Protein AF-A0A0A9DFJ3-F1 (afdb_monomer_lite)

Organism: Arundo donax (NCBI:txid35708)

pLDDT: mean 79.65, std 19.2, range [26.73, 96.25]

Radius of gyration: 17.03 Å; chains: 1; bounding box: 49×46×40 Å

Foldseek 3Di:
DEAEQQPPQQEAEADAAQDAEYEYANNAPPPPHQRAYAHDHQNHQEYEYQHAADCVRHHDPHNVNHAEYEYEAEQWADDPRRQRRVVRVLNPFVVAQEHAEYHYEYEYDPPRVPTDGRLVVVPEGHQYAEYEYEYAQLPHDCPVNVVSVVVRHPRYPYYHYHYDDHDPDDDDDCPVVVSVVSPPPPPDDDDDDDDD

Structure (mmCIF, N/CA/C/O backbone):
data_AF-A0A0A9DFJ3-F1
#
_entry.id   AF-A0A0A9DFJ3-F1
#
loop_
_atom_site.group_PDB
_atom_site.id
_atom_site.type_symbol
_atom_site.label_atom_id
_atom_site.label_alt_id
_atom_site.label_comp_id
_atom_site.label_asym_id
_atom_site.label_entity_id
_atom_site.label_seq_id
_atom_site.pdbx_PDB_ins_code
_atom_site.Cartn_x
_atom_site.Cartn_y
_atom_site.Cartn_z
_atom_site.occupancy
_atom_site.B_iso_or_equiv
_atom_site.auth_seq_id
_atom_site.auth_comp_id
_atom_site.auth_asym_id
_atom_site.auth_atom_id
_atom_site.pdbx_PDB_model_num
ATOM 1 N N . MET A 1 1 ? -14.084 9.828 2.176 1.00 83.44 1 MET A N 1
ATOM 2 C CA . MET A 1 1 ? -13.350 11.093 1.939 1.00 83.44 1 MET A CA 1
ATOM 3 C C . MET A 1 1 ? -12.050 10.752 1.246 1.00 83.44 1 MET A C 1
ATOM 5 O O . MET A 1 1 ? -11.470 9.724 1.569 1.00 83.44 1 MET A O 1
ATOM 9 N N . GLU A 1 2 ? -11.600 11.577 0.309 1.00 81.94 2 GLU A N 1
ATOM 10 C CA . GLU A 1 2 ? -10.366 11.313 -0.425 1.00 81.94 2 GLU A CA 1
ATOM 11 C C . GLU A 1 2 ? -9.593 12.610 -0.658 1.00 81.94 2 GLU A C 1
ATOM 13 O O . GLU A 1 2 ? -10.173 13.609 -1.082 1.00 81.94 2 GLU A O 1
ATOM 18 N N . LEU A 1 3 ? -8.298 12.586 -0.353 1.00 82.12 3 LEU A N 1
ATOM 19 C CA . LEU A 1 3 ? -7.358 13.673 -0.582 1.00 82.12 3 LEU A CA 1
ATOM 20 C C . LEU A 1 3 ? -6.391 13.255 -1.688 1.00 82.12 3 LEU A C 1
ATOM 22 O O . LEU A 1 3 ? -5.787 12.182 -1.623 1.00 82.12 3 LEU A O 1
ATOM 26 N N . LYS A 1 4 ? -6.278 14.096 -2.719 1.00 77.38 4 LYS A N 1
ATOM 27 C CA . LYS A 1 4 ? -5.467 13.828 -3.909 1.00 77.38 4 LYS A CA 1
ATOM 28 C C . LYS A 1 4 ? -4.686 15.055 -4.326 1.00 77.38 4 LYS A C 1
ATOM 30 O O . LYS A 1 4 ? -5.270 16.133 -4.421 1.00 77.38 4 LYS A O 1
ATOM 35 N N . LYS A 1 5 ? -3.413 14.859 -4.684 1.00 70.75 5 LYS A N 1
ATOM 36 C CA . LYS A 1 5 ? -2.591 15.860 -5.395 1.00 70.75 5 LYS A CA 1
ATOM 37 C C . LYS A 1 5 ? -2.561 17.224 -4.700 1.00 70.75 5 LYS A C 1
ATOM 39 O O . LYS A 1 5 ? -2.474 18.261 -5.360 1.00 70.75 5 LYS A O 1
ATOM 44 N N . LEU A 1 6 ? -2.659 17.229 -3.373 1.00 72.00 6 LEU A N 1
ATOM 45 C CA . LEU A 1 6 ? -2.546 18.460 -2.608 1.00 72.00 6 LEU A CA 1
ATOM 46 C C . LEU A 1 6 ? -1.069 18.849 -2.599 1.00 72.00 6 LEU A C 1
ATOM 48 O O . LEU A 1 6 ? -0.255 18.146 -2.019 1.00 72.00 6 LEU A O 1
ATOM 52 N N . ARG A 1 7 ? -0.703 19.930 -3.288 1.00 69.62 7 ARG A N 1
ATOM 53 C CA . ARG A 1 7 ? 0.685 20.409 -3.319 1.00 69.62 7 ARG A CA 1
ATOM 54 C C . ARG A 1 7 ? 0.933 21.360 -2.150 1.00 69.62 7 ARG A C 1
ATOM 56 O O . ARG A 1 7 ? 0.074 22.182 -1.844 1.00 69.62 7 ARG A O 1
ATOM 63 N N . GLY A 1 8 ? 2.107 21.267 -1.526 1.00 65.88 8 GLY A N 1
ATOM 64 C CA . GLY A 1 8 ? 2.529 22.183 -0.459 1.00 65.88 8 GLY A CA 1
ATOM 65 C C . GLY A 1 8 ? 1.849 21.967 0.898 1.00 65.88 8 GLY A C 1
ATOM 66 O O . GLY A 1 8 ? 1.909 22.849 1.752 1.00 65.88 8 GLY A O 1
ATOM 67 N N . VAL A 1 9 ? 1.199 20.819 1.118 1.00 69.50 9 VAL A N 1
ATOM 68 C CA . VAL A 1 9 ? 0.627 20.485 2.428 1.00 69.50 9 VAL A CA 1
ATOM 69 C C . VAL A 1 9 ? 1.739 20.014 3.357 1.00 69.50 9 VAL A C 1
ATOM 71 O O . VAL A 1 9 ? 2.242 18.904 3.224 1.00 69.50 9 VAL A O 1
ATOM 74 N N . LEU A 1 10 ? 2.101 20.867 4.315 1.00 73.69 10 LEU A N 1
ATOM 75 C CA . LEU A 1 10 ? 3.069 20.541 5.368 1.00 73.69 10 LEU A CA 1
ATOM 76 C C . LEU A 1 10 ? 2.410 19.892 6.587 1.00 73.69 10 LEU A C 1
ATOM 78 O O . LEU A 1 10 ? 3.056 19.128 7.299 1.00 73.69 10 LEU A O 1
ATOM 82 N N . GLN A 1 11 ? 1.129 20.194 6.824 1.00 81.94 11 GLN A N 1
ATOM 83 C CA . GLN A 1 11 ? 0.380 19.674 7.958 1.00 81.94 11 GLN A CA 1
ATOM 84 C C . GLN A 1 11 ? -1.025 19.222 7.548 1.00 81.94 11 GLN A C 1
ATOM 86 O O . GLN A 1 11 ? -1.764 19.977 6.916 1.00 81.94 11 GLN A O 1
ATOM 91 N N . LEU A 1 12 ? -1.411 18.010 7.947 1.00 86.25 12 LEU A N 1
ATOM 92 C CA . LEU A 1 12 ? -2.747 17.454 7.739 1.00 86.25 12 LEU A CA 1
ATOM 93 C C . LEU A 1 12 ? -3.334 16.979 9.069 1.00 86.25 12 LEU A C 1
ATOM 95 O O . LEU A 1 12 ? -2.886 15.982 9.621 1.00 86.25 12 LEU A O 1
ATOM 99 N N . THR A 1 13 ? -4.394 17.629 9.545 1.00 90.25 13 THR A N 1
ATOM 100 C CA . THR A 1 13 ? -5.151 17.153 10.713 1.00 90.25 13 THR A CA 1
ATOM 101 C C . THR A 1 13 ? -6.545 16.721 10.286 1.00 90.25 13 THR A C 1
ATOM 103 O O . THR A 1 13 ? -7.304 17.517 9.736 1.00 90.25 13 THR A O 1
ATOM 106 N N . VAL A 1 14 ? -6.902 15.468 10.559 1.00 90.56 14 VAL A N 1
ATOM 107 C CA . VAL A 1 14 ? -8.232 14.915 10.280 1.00 90.56 14 VAL A CA 1
ATOM 108 C C . VAL A 1 14 ? -8.815 14.369 11.575 1.00 90.56 14 VAL A C 1
ATOM 110 O O . VAL A 1 14 ? -8.279 13.429 12.151 1.00 90.56 14 VAL A O 1
ATOM 113 N N . VAL A 1 15 ? -9.942 14.929 12.015 1.00 93.00 15 VAL A N 1
ATOM 114 C CA . VAL A 1 15 ? -10.730 14.410 13.142 1.00 93.00 15 VAL A CA 1
ATOM 115 C C . VAL A 1 15 ? -12.113 14.066 12.614 1.00 93.00 15 VAL A C 1
ATOM 117 O O . VAL A 1 15 ? -12.948 14.943 12.404 1.00 93.00 15 VAL A O 1
ATOM 120 N N . ALA A 1 16 ? -12.336 12.786 12.336 1.00 92.62 16 ALA A N 1
ATOM 121 C CA . ALA A 1 16 ? -13.527 12.332 11.633 1.00 92.62 16 ALA A CA 1
ATOM 122 C C . ALA A 1 16 ? -14.079 11.046 12.279 1.00 92.62 16 ALA A C 1
ATOM 124 O O . ALA A 1 16 ? -13.860 9.945 11.770 1.00 92.62 16 ALA A O 1
ATOM 125 N N . PRO A 1 17 ? -14.817 11.158 13.403 1.00 91.56 17 PRO A N 1
ATOM 126 C CA . PRO A 1 17 ? -15.207 10.010 14.227 1.00 91.56 17 PRO A CA 1
ATOM 127 C C . PRO A 1 17 ? -16.140 9.020 13.526 1.00 91.56 17 PRO A C 1
ATOM 129 O O . PRO A 1 17 ? -16.151 7.847 13.878 1.00 91.56 17 PRO A O 1
ATOM 132 N N . VAL A 1 18 ? -16.906 9.471 12.530 1.00 94.19 18 VAL A N 1
ATOM 133 C CA . VAL A 1 18 ? -17.874 8.646 11.783 1.00 94.19 18 VAL A CA 1
ATOM 134 C C . VAL A 1 18 ? -17.373 8.228 10.397 1.00 94.19 18 VAL A C 1
ATOM 136 O O . VAL A 1 18 ? -18.106 7.589 9.639 1.00 94.19 18 VAL A O 1
ATOM 139 N N . LEU A 1 19 ? -16.146 8.613 10.030 1.00 93.88 19 LEU A N 1
ATOM 140 C CA . LEU A 1 19 ? -15.601 8.361 8.700 1.00 93.88 19 LEU A CA 1
ATOM 141 C C . LEU A 1 19 ? -15.295 6.874 8.521 1.00 93.88 19 LEU A C 1
ATOM 143 O O . LEU A 1 19 ? -14.535 6.300 9.290 1.00 93.88 19 LEU A O 1
ATOM 147 N N . LYS A 1 20 ? -15.869 6.266 7.477 1.00 93.19 20 LYS A N 1
ATOM 148 C CA . LYS A 1 20 ? -15.699 4.834 7.174 1.00 93.19 20 LYS A CA 1
ATOM 149 C C . LYS A 1 20 ? -14.618 4.556 6.134 1.00 93.19 20 LYS A C 1
ATOM 151 O O . LYS A 1 20 ? -14.001 3.495 6.171 1.00 93.19 20 LYS A O 1
ATOM 156 N N . GLU A 1 21 ? -14.387 5.502 5.229 1.00 92.56 21 GLU A N 1
ATOM 157 C CA . GLU A 1 21 ? -13.440 5.359 4.126 1.00 92.56 21 GLU A CA 1
ATOM 158 C C . GLU A 1 21 ? -12.604 6.622 3.962 1.00 92.56 21 GLU A C 1
ATOM 160 O O . GLU A 1 21 ? -13.144 7.732 3.840 1.00 92.56 21 GLU A O 1
ATOM 165 N N . PHE A 1 22 ? -11.290 6.437 3.919 1.00 90.81 22 PHE A N 1
ATOM 166 C CA . PHE A 1 22 ? -10.329 7.516 3.793 1.00 90.81 22 PHE A CA 1
ATOM 167 C C . PHE A 1 22 ? -9.216 7.140 2.823 1.00 90.81 22 PHE A C 1
ATOM 169 O O . PHE A 1 22 ? -8.745 6.003 2.818 1.00 90.81 22 PHE A O 1
ATOM 176 N N . GLY A 1 23 ? -8.816 8.092 1.985 1.00 88.69 23 GLY A N 1
ATOM 177 C CA . GLY A 1 23 ? -7.724 7.927 1.038 1.00 88.69 23 GLY A CA 1
ATOM 178 C C . GLY A 1 23 ? -6.834 9.156 1.005 1.00 88.69 23 GLY A C 1
ATOM 179 O O . GLY A 1 23 ? -7.353 10.270 0.949 1.00 88.69 23 GLY A O 1
ATOM 180 N N . VAL A 1 24 ? -5.521 8.944 1.021 1.00 85.81 24 VAL A N 1
ATOM 181 C CA . VAL A 1 24 ? -4.503 9.986 0.835 1.00 85.81 24 VAL A CA 1
ATOM 182 C C . VAL A 1 24 ? -3.535 9.511 -0.241 1.00 85.81 24 VAL A C 1
ATOM 184 O O . VAL A 1 24 ? -2.947 8.434 -0.114 1.00 85.81 24 VAL A O 1
ATOM 187 N N . LEU A 1 25 ? -3.454 10.269 -1.335 1.00 79.50 25 LEU A N 1
ATOM 188 C CA . LEU A 1 25 ? -2.704 9.899 -2.534 1.00 79.50 25 LEU A CA 1
ATOM 189 C C . LEU A 1 25 ? -1.988 11.122 -3.116 1.00 79.50 25 LEU A C 1
ATOM 191 O O . LEU A 1 25 ? -2.635 12.068 -3.585 1.00 79.50 25 LEU A O 1
ATOM 195 N N . ASN A 1 26 ? -0.659 11.064 -3.172 1.00 74.56 26 ASN A N 1
ATOM 196 C CA . ASN A 1 26 ? 0.198 12.103 -3.754 1.00 74.56 26 ASN A CA 1
ATOM 197 C C . ASN A 1 26 ? -0.048 13.510 -3.158 1.00 74.56 26 ASN A C 1
ATOM 199 O O . ASN A 1 26 ? -0.076 14.505 -3.884 1.00 74.56 26 ASN A O 1
ATOM 203 N N . CYS A 1 27 ? -0.311 13.593 -1.860 1.00 72.81 27 CYS A N 1
ATOM 204 C CA . CYS A 1 27 ? -0.481 14.811 -1.071 1.00 72.81 27 CYS A CA 1
ATOM 205 C C . CYS A 1 27 ? 0.807 15.229 -0.344 1.00 72.81 27 CYS A C 1
ATOM 207 O O . CYS A 1 27 ? 1.023 16.422 -0.145 1.00 72.81 27 CYS A O 1
ATOM 209 N N . PHE A 1 28 ? 1.672 14.290 0.031 1.00 70.75 28 PHE A N 1
ATOM 210 C CA . PHE A 1 28 ? 2.958 14.568 0.664 1.00 70.75 28 PHE A CA 1
ATOM 211 C C . PHE A 1 28 ? 4.083 14.294 -0.334 1.00 70.75 28 PHE A C 1
ATOM 213 O O . PHE A 1 28 ? 4.724 13.243 -0.345 1.00 70.75 28 PHE A O 1
ATOM 220 N N . PHE A 1 29 ? 4.311 15.261 -1.225 1.00 62.03 29 PHE A N 1
ATOM 221 C CA . PHE A 1 29 ? 5.455 15.202 -2.133 1.00 62.03 29 PHE A CA 1
ATOM 222 C C . PHE A 1 29 ? 6.755 15.077 -1.330 1.00 62.03 29 PHE A C 1
ATOM 224 O O . PHE A 1 29 ? 6.956 15.809 -0.362 1.00 62.03 29 PHE A O 1
ATOM 231 N N . CYS A 1 30 ? 7.642 14.177 -1.763 1.00 54.22 30 CYS A N 1
ATOM 232 C CA . CYS A 1 30 ? 8.958 13.915 -1.166 1.00 54.22 30 CYS A CA 1
ATOM 233 C C . CYS A 1 30 ? 9.961 15.075 -1.367 1.00 54.22 30 CYS A C 1
ATOM 235 O O . CYS A 1 30 ? 11.168 14.855 -1.451 1.00 54.22 30 CYS A O 1
ATOM 237 N N . ASP A 1 31 ? 9.480 16.316 -1.440 1.00 50.69 31 ASP A N 1
ATOM 238 C CA . ASP A 1 31 ? 10.294 17.520 -1.550 1.00 50.69 31 ASP A CA 1
ATOM 239 C C . ASP A 1 31 ? 10.712 17.962 -0.143 1.00 50.69 31 ASP A C 1
ATOM 241 O O . ASP A 1 31 ? 10.161 18.903 0.421 1.00 50.69 31 ASP A O 1
ATOM 245 N N . GLN A 1 32 ? 11.675 17.231 0.430 1.00 52.72 32 GLN A N 1
ATOM 246 C CA . GLN A 1 32 ? 12.531 17.596 1.577 1.00 52.72 32 GLN A CA 1
ATOM 247 C C . GLN A 1 32 ? 11.859 17.939 2.925 1.00 52.72 32 GLN A C 1
ATOM 249 O O . GLN A 1 32 ? 12.548 17.989 3.942 1.00 52.72 32 GLN A O 1
ATOM 254 N N . ASN A 1 33 ? 10.543 18.123 2.977 1.00 56.28 33 ASN A N 1
ATOM 255 C CA . ASN A 1 33 ? 9.802 18.442 4.189 1.00 56.28 33 ASN A CA 1
ATOM 256 C C . ASN A 1 33 ? 9.102 17.190 4.715 1.00 56.28 33 ASN A C 1
ATOM 258 O O . ASN A 1 33 ? 8.336 16.553 3.996 1.00 56.28 33 ASN A O 1
ATOM 262 N N . GLN A 1 34 ? 9.348 16.848 5.981 1.00 67.00 34 GLN A N 1
ATOM 263 C CA . GLN A 1 34 ? 8.623 15.769 6.648 1.00 67.00 34 GLN A CA 1
ATOM 264 C C . GLN A 1 34 ? 7.156 16.191 6.847 1.00 67.00 34 GLN A C 1
ATOM 266 O O . GLN A 1 34 ? 6.906 17.163 7.567 1.00 67.00 34 GLN A O 1
ATOM 271 N N . PRO A 1 35 ? 6.182 15.514 6.213 1.00 71.69 35 PRO A N 1
ATOM 272 C CA . PRO A 1 35 ? 4.777 15.866 6.361 1.00 71.69 35 PRO A CA 1
ATOM 273 C C . PRO A 1 35 ? 4.300 15.559 7.779 1.00 71.69 35 PRO A C 1
ATOM 275 O O . PRO A 1 35 ? 4.435 14.437 8.256 1.00 71.69 35 PRO A O 1
ATOM 278 N N . VAL A 1 36 ? 3.686 16.534 8.448 1.00 80.38 36 VAL A N 1
ATOM 279 C CA . VAL A 1 36 ? 3.095 16.323 9.773 1.00 80.38 36 VAL A CA 1
ATOM 280 C C . VAL A 1 36 ? 1.621 15.981 9.608 1.00 80.38 36 VAL A C 1
ATOM 282 O O . VAL A 1 36 ? 0.794 16.853 9.349 1.00 80.38 36 VAL A O 1
ATOM 285 N N . ALA A 1 37 ? 1.255 14.716 9.768 1.00 86.88 37 ALA A N 1
ATOM 286 C CA . ALA A 1 37 ? -0.134 14.287 9.668 1.00 86.88 37 ALA A CA 1
ATOM 287 C C . ALA A 1 37 ? -0.636 13.726 11.000 1.00 86.88 37 ALA A C 1
ATOM 289 O O . ALA A 1 37 ? 0.022 12.900 11.616 1.00 86.88 37 ALA A O 1
ATOM 290 N N . ASN A 1 38 ? -1.820 14.146 11.441 1.00 90.75 38 ASN A N 1
ATOM 291 C CA . ASN A 1 38 ? -2.515 13.576 12.590 1.00 90.75 38 ASN A CA 1
ATOM 292 C C . ASN A 1 38 ? -3.946 13.217 12.186 1.00 90.75 38 ASN A C 1
ATOM 294 O O . ASN A 1 38 ? -4.779 14.090 11.931 1.00 90.75 38 ASN A O 1
ATOM 298 N N . ILE A 1 39 ? -4.217 11.919 12.087 1.00 92.31 39 ILE A N 1
ATOM 299 C CA . ILE A 1 39 ? -5.476 11.390 11.572 1.00 92.31 39 ILE A CA 1
ATOM 300 C C . ILE A 1 39 ? -6.132 10.539 12.654 1.00 92.31 39 ILE A C 1
ATOM 302 O O . ILE A 1 39 ? -5.627 9.484 13.031 1.00 92.31 39 ILE A O 1
ATOM 306 N N . SER A 1 40 ? -7.307 10.972 13.102 1.00 94.25 40 SER A N 1
ATOM 307 C CA . SER A 1 40 ? -8.171 10.249 14.028 1.00 94.25 40 SER A CA 1
ATOM 308 C C . SER A 1 40 ? -9.502 9.922 13.355 1.00 94.25 40 SER A C 1
ATOM 310 O O . SER A 1 40 ? -10.332 10.799 13.089 1.00 94.25 40 SER A O 1
ATOM 312 N N . ALA A 1 41 ? -9.691 8.637 13.056 1.00 94.75 41 ALA A N 1
ATOM 313 C CA . ALA A 1 41 ? -10.891 8.089 12.433 1.00 94.75 41 ALA A CA 1
ATOM 314 C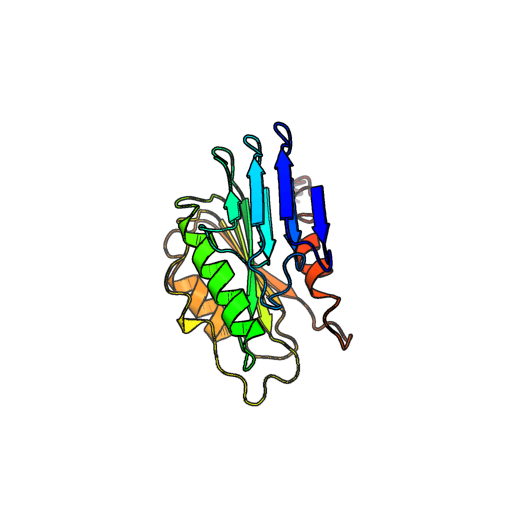 C . ALA A 1 41 ? -11.201 6.695 13.027 1.00 94.75 41 ALA A C 1
ATOM 316 O O . ALA A 1 41 ? -10.945 5.676 12.390 1.00 94.75 41 ALA A O 1
ATOM 317 N N . PRO A 1 42 ? -11.740 6.617 14.257 1.00 93.81 42 PRO A N 1
ATOM 318 C CA . PRO A 1 42 ? -11.948 5.349 14.967 1.00 93.81 42 PRO A CA 1
ATOM 319 C C . PRO A 1 42 ? -12.921 4.381 14.276 1.00 93.81 42 PRO A C 1
ATOM 321 O O . PRO A 1 42 ? -12.839 3.175 14.489 1.00 93.81 42 PRO A O 1
ATOM 324 N N . GLN A 1 43 ? -13.848 4.875 13.449 1.00 94.88 43 GLN A N 1
ATOM 325 C CA . GLN A 1 43 ? -14.818 4.051 12.707 1.00 94.88 43 GLN A CA 1
ATOM 326 C C . GLN A 1 43 ? -14.350 3.701 11.284 1.00 94.88 43 GLN A C 1
ATOM 328 O O . GLN A 1 43 ? -15.139 3.201 10.473 1.00 94.88 43 GLN A O 1
ATOM 333 N N . LEU A 1 44 ? -13.079 3.973 10.969 1.00 95.75 44 LEU A N 1
ATOM 334 C CA . LEU A 1 44 ? -12.523 3.735 9.649 1.00 95.75 44 LEU A CA 1
ATOM 335 C C . LEU A 1 44 ? -12.458 2.237 9.365 1.00 95.75 44 LEU A C 1
ATOM 337 O O . LEU A 1 44 ? -11.841 1.478 10.102 1.00 95.75 44 LEU A O 1
ATOM 341 N N . LYS A 1 45 ? -13.082 1.824 8.264 1.00 95.31 45 LYS A N 1
ATOM 342 C CA . LYS A 1 45 ? -13.063 0.443 7.766 1.00 95.31 45 LYS A CA 1
ATOM 343 C C . LYS A 1 45 ? -12.098 0.265 6.609 1.00 95.31 45 LYS A C 1
ATOM 345 O O . LYS A 1 45 ? -11.591 -0.837 6.403 1.00 95.31 45 LYS A O 1
ATOM 350 N N . MET A 1 46 ? -11.861 1.340 5.861 1.00 93.62 46 MET A N 1
ATOM 351 C CA . MET A 1 46 ? -10.978 1.341 4.710 1.00 93.62 46 MET A CA 1
ATOM 352 C C . MET A 1 46 ? -10.020 2.528 4.727 1.00 93.62 46 MET A C 1
ATOM 354 O O . MET A 1 46 ? -10.453 3.683 4.735 1.00 93.62 46 MET A O 1
ATOM 358 N N . LEU A 1 47 ? -8.730 2.218 4.620 1.00 93.19 47 LEU A N 1
ATOM 359 C CA . LEU A 1 47 ? -7.663 3.183 4.403 1.00 93.19 47 LEU A CA 1
ATOM 360 C C . LEU A 1 47 ? -6.991 2.918 3.055 1.00 93.19 47 LEU A C 1
ATOM 362 O O . LEU A 1 47 ? -6.543 1.805 2.792 1.00 93.19 47 LEU A O 1
ATOM 366 N N . ARG A 1 48 ? -6.888 3.948 2.214 1.00 89.62 48 ARG A N 1
ATOM 367 C CA . ARG A 1 48 ? -5.981 3.970 1.061 1.00 89.62 48 ARG A CA 1
ATOM 368 C C . ARG A 1 48 ? -4.835 4.918 1.365 1.00 89.62 48 ARG A C 1
ATOM 370 O O . ARG A 1 48 ? -5.071 6.088 1.660 1.00 89.62 48 ARG A O 1
ATOM 377 N N . TRP A 1 49 ? -3.616 4.416 1.276 1.00 88.69 49 TRP A N 1
ATOM 378 C CA . TRP A 1 49 ? -2.424 5.202 1.527 1.00 88.69 49 TRP A CA 1
ATOM 379 C C . TRP A 1 49 ? -1.396 4.942 0.437 1.00 88.69 49 TRP A C 1
ATOM 381 O O . TRP A 1 49 ? -0.914 3.821 0.263 1.00 88.69 49 TRP A O 1
ATOM 391 N N . GLY A 1 50 ? -1.091 5.989 -0.312 1.00 81.88 50 GLY A N 1
ATOM 392 C CA . GLY A 1 50 ? -0.100 5.978 -1.378 1.00 81.88 50 GLY A CA 1
ATOM 393 C C . GLY A 1 50 ? 0.734 7.241 -1.293 1.00 81.88 50 GLY A C 1
ATOM 394 O O . GLY A 1 50 ? 0.770 8.020 -2.236 1.00 81.88 50 GLY A O 1
ATOM 395 N N . ASP A 1 51 ? 1.268 7.491 -0.104 1.00 79.31 51 ASP A N 1
ATOM 396 C CA . ASP A 1 51 ? 1.930 8.735 0.243 1.00 79.31 51 ASP A CA 1
ATOM 397 C C . ASP A 1 51 ? 3.059 8.497 1.245 1.00 79.31 51 ASP A C 1
ATOM 399 O O . ASP A 1 51 ? 3.138 7.418 1.846 1.00 79.31 51 ASP A O 1
ATOM 403 N N . ALA A 1 52 ? 3.902 9.507 1.463 1.00 81.56 52 ALA A N 1
ATOM 404 C CA . ALA A 1 52 ? 4.981 9.422 2.440 1.00 81.56 52 ALA A CA 1
ATOM 405 C C . ALA A 1 52 ? 4.445 9.047 3.836 1.00 81.56 52 ALA A C 1
ATOM 407 O O . ALA A 1 52 ? 3.392 9.519 4.274 1.00 81.56 52 ALA A O 1
ATOM 408 N N . TYR A 1 53 ? 5.168 8.173 4.532 1.00 85.62 53 TYR A N 1
ATOM 409 C CA . TYR A 1 53 ? 4.805 7.684 5.855 1.00 85.62 53 TYR A CA 1
ATOM 410 C C . TYR A 1 53 ? 6.061 7.486 6.696 1.00 85.62 53 TYR A C 1
ATOM 412 O O . TYR A 1 53 ? 6.904 6.645 6.387 1.00 85.62 53 TYR A O 1
ATOM 420 N N . ASP A 1 54 ? 6.140 8.240 7.784 1.00 85.56 54 ASP A N 1
ATOM 421 C CA . ASP A 1 54 ? 7.111 8.063 8.854 1.00 85.56 54 ASP A CA 1
ATOM 422 C C . ASP A 1 54 ? 6.331 8.153 10.175 1.00 85.56 54 ASP A C 1
ATOM 424 O O . ASP A 1 54 ? 5.666 9.164 10.406 1.00 85.56 54 ASP A O 1
ATOM 428 N N . PRO A 1 55 ? 6.368 7.133 11.049 1.00 86.12 55 PRO A N 1
ATOM 429 C CA . PRO A 1 55 ? 5.604 7.137 12.297 1.00 86.12 55 PRO A CA 1
ATOM 430 C C . PRO A 1 55 ? 5.986 8.275 13.261 1.00 86.12 55 PRO A C 1
ATOM 432 O O . PRO A 1 55 ? 5.223 8.561 14.183 1.00 86.12 55 PRO A O 1
ATOM 435 N N . SER A 1 56 ? 7.136 8.934 13.071 1.00 86.81 56 SER A N 1
ATOM 436 C CA . SER A 1 56 ? 7.531 10.122 13.838 1.00 86.81 56 SER A CA 1
ATOM 437 C C . SER A 1 56 ? 6.766 11.392 13.442 1.00 86.81 56 SER A C 1
ATOM 439 O O . SER A 1 56 ? 6.606 12.284 14.275 1.00 86.81 56 SER A O 1
ATOM 441 N N . SER A 1 57 ? 6.252 11.467 12.209 1.00 86.81 57 SER A N 1
ATOM 442 C CA . SER A 1 57 ? 5.587 12.656 11.650 1.00 86.81 57 SER A CA 1
ATOM 443 C C . SER A 1 57 ? 4.137 12.402 11.216 1.00 86.81 57 SER A C 1
ATOM 445 O O . SER A 1 57 ? 3.301 13.303 11.283 1.00 86.81 57 SER A O 1
ATOM 447 N N . VAL A 1 58 ? 3.799 11.160 10.865 1.00 89.50 58 VAL A N 1
ATOM 448 C CA . VAL A 1 58 ? 2.460 10.705 10.483 1.00 89.50 58 VAL A CA 1
ATOM 449 C C . VAL A 1 58 ? 1.862 9.856 11.603 1.00 89.50 58 VAL A C 1
ATOM 451 O O . VAL A 1 58 ? 2.102 8.655 11.729 1.00 89.50 58 VAL A O 1
ATOM 454 N N . GLN A 1 59 ? 1.027 10.492 12.417 1.00 91.12 59 GLN A N 1
ATOM 455 C CA . GLN A 1 59 ? 0.278 9.870 13.497 1.00 91.12 59 GLN A CA 1
ATOM 456 C C . GLN A 1 59 ? -1.077 9.379 12.988 1.00 91.12 59 GLN A C 1
ATOM 458 O O . GLN A 1 59 ? -2.033 10.141 12.818 1.00 91.12 59 GLN A O 1
ATOM 463 N N . LEU A 1 60 ? -1.161 8.069 12.768 1.00 90.94 60 LEU A N 1
ATOM 464 C CA . LEU A 1 60 ? -2.428 7.371 12.583 1.00 90.94 60 LEU A CA 1
ATOM 465 C C . LEU A 1 60 ? -2.937 6.939 13.961 1.00 90.94 60 LEU A C 1
ATOM 467 O O . LEU A 1 60 ? -2.342 6.062 14.601 1.00 90.94 60 LEU A O 1
ATOM 471 N N . GLY A 1 61 ? -4.018 7.579 14.416 1.00 89.06 61 GLY A N 1
ATOM 472 C CA . GLY A 1 61 ? -4.717 7.215 15.647 1.00 89.06 61 GLY A CA 1
ATOM 473 C C . GLY A 1 61 ? -5.243 5.779 15.607 1.00 89.06 61 GLY A C 1
ATOM 474 O O . GLY A 1 61 ? -5.135 5.087 14.596 1.00 89.06 61 GLY A O 1
ATOM 475 N N . GLU A 1 62 ? -5.823 5.311 16.710 1.00 89.38 62 GLU A N 1
ATOM 476 C CA . GLU A 1 62 ? -6.343 3.943 16.775 1.00 89.38 62 GLU A CA 1
ATOM 477 C C . GLU A 1 62 ? -7.479 3.725 15.761 1.00 89.38 62 GLU A C 1
ATOM 479 O O . GLU A 1 62 ? -8.495 4.422 15.758 1.00 89.38 62 GLU A O 1
ATOM 484 N N . MET A 1 63 ? -7.278 2.748 14.874 1.00 90.94 63 MET A N 1
ATOM 485 C CA . MET A 1 63 ? -8.201 2.364 13.801 1.00 90.94 63 MET A CA 1
ATOM 486 C C . MET A 1 63 ? -8.649 0.912 14.009 1.00 90.94 63 MET A C 1
ATOM 488 O O . MET A 1 63 ? -8.457 0.057 13.148 1.00 90.94 63 MET A O 1
ATOM 492 N N . GLU A 1 64 ? -9.223 0.618 15.178 1.00 88.31 64 GLU A N 1
ATOM 493 C CA . GLU A 1 64 ? -9.591 -0.746 15.605 1.00 88.31 64 GLU A CA 1
ATOM 494 C C . GLU A 1 64 ? -10.546 -1.462 14.634 1.00 88.31 64 GLU A C 1
ATOM 496 O O . GLU A 1 64 ? -10.545 -2.688 14.537 1.00 88.31 64 GLU A O 1
ATOM 501 N N . HIS A 1 65 ? -11.347 -0.703 13.884 1.00 93.31 65 HIS A N 1
ATOM 502 C CA . HIS A 1 65 ? -12.310 -1.232 12.918 1.00 93.31 65 HIS A CA 1
ATOM 503 C C . HIS A 1 65 ? -11.752 -1.363 11.495 1.00 93.31 65 HIS A C 1
ATOM 505 O O . HIS A 1 65 ? -12.514 -1.692 10.577 1.00 93.31 65 HIS A O 1
ATOM 511 N N . LEU A 1 66 ? -10.456 -1.102 11.288 1.00 95.06 66 LEU A N 1
ATOM 512 C CA . LEU A 1 66 ? -9.854 -1.143 9.964 1.00 95.06 66 LEU A CA 1
ATOM 513 C C . LEU A 1 66 ? -9.824 -2.575 9.436 1.00 95.06 66 LEU A C 1
ATOM 515 O O . LEU A 1 66 ? -9.183 -3.464 9.989 1.00 95.06 66 LEU A O 1
ATOM 519 N N . GLN A 1 67 ? -10.518 -2.785 8.324 1.00 94.81 67 GLN A N 1
ATOM 520 C CA . GLN A 1 67 ? -10.640 -4.089 7.675 1.00 94.81 67 GLN A CA 1
ATOM 521 C C . GLN A 1 67 ? -9.881 -4.135 6.357 1.00 94.81 67 GLN A C 1
ATOM 523 O O . GLN A 1 67 ? -9.440 -5.204 5.941 1.00 94.81 67 GLN A O 1
ATOM 528 N N . THR A 1 68 ? -9.738 -2.990 5.693 1.00 95.06 68 THR A N 1
ATOM 529 C CA . THR A 1 68 ? -9.211 -2.906 4.335 1.00 95.06 68 THR A CA 1
ATOM 530 C C . THR A 1 68 ? -8.091 -1.883 4.258 1.00 95.06 68 THR A C 1
ATOM 532 O O . THR A 1 68 ? -8.294 -0.714 4.594 1.00 95.06 68 THR A O 1
ATOM 535 N N . LEU A 1 69 ? -6.933 -2.319 3.768 1.00 94.19 69 LEU A N 1
ATOM 536 C CA . LEU A 1 69 ? -5.791 -1.460 3.476 1.00 94.19 69 LEU A CA 1
ATOM 537 C C . LEU A 1 69 ? -5.502 -1.497 1.977 1.00 94.19 69 LEU A C 1
ATOM 539 O O . LEU A 1 69 ? -5.410 -2.571 1.388 1.00 94.19 69 LEU A O 1
ATOM 543 N N . GLY A 1 70 ? -5.366 -0.325 1.367 1.00 91.81 70 GLY A N 1
ATOM 544 C CA . GLY A 1 70 ? -4.966 -0.168 -0.024 1.00 91.81 70 GLY A CA 1
ATOM 545 C C . GLY A 1 70 ? -3.669 0.614 -0.144 1.00 91.81 70 GLY A C 1
ATOM 546 O O . GLY A 1 70 ? -3.555 1.693 0.434 1.00 91.81 70 GLY A O 1
ATOM 547 N N . THR A 1 71 ? -2.717 0.096 -0.913 1.00 91.06 71 THR A N 1
ATOM 548 C CA . THR A 1 71 ? -1.455 0.776 -1.222 1.00 91.06 71 THR A CA 1
ATOM 549 C C . THR A 1 71 ? -0.908 0.328 -2.581 1.00 91.06 71 THR A C 1
ATOM 551 O O . THR A 1 71 ? -1.475 -0.558 -3.232 1.00 91.06 71 THR A O 1
ATOM 554 N N . TYR A 1 72 ? 0.173 0.953 -3.040 1.00 89.38 72 TYR A N 1
ATOM 555 C CA . TYR A 1 72 ? 0.819 0.613 -4.302 1.00 89.38 72 TYR A CA 1
ATOM 556 C C . TYR A 1 72 ? 2.340 0.669 -4.197 1.00 89.38 72 TYR A C 1
ATOM 558 O O . TYR A 1 72 ? 2.889 1.446 -3.419 1.00 89.38 72 TYR A O 1
ATOM 566 N N . PHE A 1 73 ? 2.994 -0.144 -5.020 1.00 91.00 73 PHE A N 1
ATOM 567 C CA . PHE A 1 73 ? 4.443 -0.242 -5.123 1.00 91.00 73 PHE A CA 1
ATOM 568 C C . PHE A 1 73 ? 4.878 -0.034 -6.564 1.00 91.00 73 PHE A C 1
ATOM 570 O O . PHE A 1 73 ? 4.257 -0.550 -7.498 1.00 91.00 73 PHE A O 1
ATOM 577 N N . LEU A 1 74 ? 5.969 0.704 -6.726 1.00 89.94 74 LEU A N 1
ATOM 578 C CA . LEU A 1 74 ? 6.688 0.789 -7.989 1.00 89.94 74 LEU A CA 1
ATOM 579 C C . LEU A 1 74 ? 7.606 -0.430 -8.073 1.00 89.94 74 LEU A C 1
ATOM 581 O O . LEU A 1 74 ? 8.410 -0.658 -7.172 1.00 89.94 74 LEU A O 1
ATOM 585 N N . VAL A 1 75 ? 7.454 -1.251 -9.113 1.00 92.69 75 VAL A N 1
ATOM 586 C CA . VAL A 1 75 ? 8.232 -2.496 -9.231 1.00 92.69 75 VAL A CA 1
ATOM 587 C C . VAL A 1 75 ? 9.677 -2.217 -9.627 1.00 92.69 75 VAL A C 1
ATOM 589 O O . VAL A 1 75 ? 10.588 -2.900 -9.163 1.00 92.69 75 VAL A O 1
ATOM 592 N N . TYR A 1 76 ? 9.862 -1.206 -10.468 1.00 90.38 76 TYR A N 1
ATOM 593 C CA . TYR A 1 76 ? 11.153 -0.746 -10.946 1.00 90.38 76 TYR A CA 1
ATOM 594 C C . TYR A 1 76 ? 11.299 0.749 -10.678 1.00 90.38 76 TYR A C 1
ATOM 596 O O . TYR A 1 76 ? 10.314 1.485 -10.775 1.00 90.38 76 TYR A O 1
ATOM 604 N N . GLY A 1 77 ? 12.517 1.193 -10.385 1.00 86.62 77 GLY A N 1
ATOM 605 C CA . GLY A 1 77 ? 12.847 2.608 -10.248 1.00 86.62 77 GLY A CA 1
ATOM 606 C C . GLY A 1 77 ? 14.352 2.850 -10.211 1.00 86.62 77 GLY A C 1
ATOM 607 O O . GLY A 1 77 ? 15.137 1.935 -9.982 1.00 86.62 77 GLY A O 1
ATOM 608 N N . GLN A 1 78 ? 14.751 4.092 -10.461 1.00 80.19 78 GLN A N 1
ATOM 609 C CA . GLN A 1 78 ? 16.153 4.533 -10.422 1.00 80.19 78 GLN A CA 1
ATOM 610 C C . GLN A 1 78 ? 16.312 5.873 -9.683 1.00 80.19 78 GLN A C 1
ATOM 612 O O . GLN A 1 78 ? 17.420 6.300 -9.365 1.00 80.19 78 GLN A O 1
ATOM 617 N N . ASP A 1 79 ? 15.202 6.555 -9.401 1.00 71.69 79 ASP A N 1
ATOM 618 C CA . ASP A 1 79 ? 15.180 7.855 -8.753 1.00 71.69 79 ASP A CA 1
ATOM 619 C C . ASP A 1 79 ? 14.911 7.743 -7.250 1.00 71.69 79 ASP A C 1
ATOM 621 O O . ASP A 1 79 ? 14.273 6.811 -6.760 1.00 71.69 79 ASP A O 1
ATOM 625 N N . GLY A 1 80 ? 15.361 8.749 -6.494 1.00 72.50 80 GLY A N 1
ATOM 626 C CA . GLY A 1 80 ? 15.115 8.810 -5.051 1.00 72.50 80 GLY A CA 1
ATOM 627 C C . GLY A 1 80 ? 13.624 8.775 -4.696 1.00 72.50 80 GLY A C 1
ATOM 628 O O . GLY A 1 80 ? 13.273 8.336 -3.604 1.00 72.50 80 GLY A O 1
ATOM 629 N N . PHE A 1 81 ? 12.743 9.174 -5.618 1.00 75.25 81 PHE A N 1
ATOM 630 C CA . PHE A 1 81 ? 11.297 9.085 -5.445 1.00 75.25 81 PHE A CA 1
ATOM 631 C C . PHE A 1 81 ? 10.818 7.637 -5.317 1.00 75.25 81 PHE A C 1
ATOM 633 O O . PHE A 1 81 ? 10.128 7.323 -4.347 1.00 75.25 81 PHE A O 1
ATOM 640 N N . SER A 1 82 ? 11.199 6.748 -6.241 1.00 76.31 82 SER A N 1
ATOM 641 C CA . SER A 1 82 ? 10.692 5.373 -6.251 1.00 76.31 82 SER A CA 1
ATOM 642 C C . SER A 1 82 ? 11.096 4.597 -5.001 1.00 76.31 82 SER A C 1
ATOM 644 O O . SER A 1 82 ? 10.261 3.940 -4.374 1.00 76.31 82 SER A O 1
ATOM 646 N N . PHE A 1 83 ? 12.357 4.751 -4.589 1.00 78.50 83 PHE A N 1
ATOM 647 C CA . PHE A 1 83 ? 12.860 4.183 -3.341 1.00 78.50 83 PHE A CA 1
ATOM 648 C C . PHE A 1 83 ? 12.119 4.754 -2.129 1.00 78.50 83 PHE A C 1
ATOM 650 O O . PHE A 1 83 ? 11.618 4.002 -1.297 1.00 78.50 83 PHE A O 1
ATOM 657 N N . THR A 1 84 ? 11.988 6.081 -2.044 1.00 81.44 84 THR A N 1
ATOM 658 C CA . THR A 1 84 ? 11.359 6.745 -0.891 1.00 81.44 84 THR A CA 1
ATOM 659 C C . THR A 1 84 ? 9.882 6.369 -0.756 1.00 81.44 84 THR A C 1
ATOM 661 O O . THR A 1 84 ? 9.415 6.098 0.351 1.00 81.44 84 THR A O 1
ATOM 664 N N . HIS A 1 85 ? 9.152 6.283 -1.873 1.00 83.12 85 HIS A N 1
ATOM 665 C CA . HIS A 1 85 ? 7.751 5.862 -1.897 1.00 83.12 85 HIS A CA 1
ATOM 666 C C . HIS A 1 85 ? 7.576 4.422 -1.400 1.00 83.12 85 HIS A C 1
ATOM 668 O O . HIS A 1 85 ? 6.768 4.166 -0.502 1.00 83.12 85 HIS A O 1
ATOM 674 N N . ASN A 1 86 ? 8.343 3.475 -1.949 1.00 88.56 86 ASN A N 1
ATOM 675 C CA . ASN A 1 86 ? 8.258 2.080 -1.522 1.00 88.56 86 ASN A CA 1
ATOM 676 C C . ASN A 1 86 ? 8.654 1.936 -0.043 1.00 88.56 86 ASN A C 1
ATOM 678 O O . ASN A 1 86 ? 7.940 1.272 0.707 1.00 88.56 86 ASN A O 1
ATOM 682 N N . CYS A 1 87 ? 9.713 2.615 0.411 1.00 87.19 87 CYS A N 1
ATOM 683 C CA . CYS A 1 87 ? 10.130 2.639 1.818 1.00 87.19 87 CYS A CA 1
ATOM 684 C C . CYS A 1 87 ? 9.032 3.163 2.758 1.00 87.19 87 CYS A C 1
ATOM 686 O O . CYS A 1 87 ? 8.792 2.579 3.820 1.00 87.19 87 CYS A O 1
ATOM 688 N N . ALA A 1 88 ? 8.325 4.227 2.369 1.00 85.81 88 ALA A N 1
ATOM 689 C CA . ALA A 1 88 ? 7.175 4.732 3.114 1.00 85.81 88 ALA A CA 1
ATOM 690 C C . ALA A 1 88 ? 6.062 3.676 3.219 1.00 85.81 88 ALA A C 1
ATOM 692 O O . ALA A 1 88 ? 5.552 3.402 4.309 1.00 85.81 88 ALA A O 1
ATOM 693 N N . CYS A 1 89 ? 5.728 3.015 2.109 1.00 87.38 89 CYS A N 1
ATOM 694 C CA . CYS A 1 89 ? 4.721 1.955 2.097 1.00 87.38 89 CYS A CA 1
ATOM 695 C C . CYS A 1 89 ? 5.140 0.753 2.965 1.00 87.38 89 CYS A C 1
ATOM 697 O O . CYS A 1 89 ? 4.323 0.225 3.723 1.00 87.38 89 CYS A O 1
ATOM 699 N N . LEU A 1 90 ? 6.416 0.354 2.927 1.00 90.31 90 LEU A N 1
ATOM 700 C CA . LEU A 1 90 ? 6.972 -0.696 3.791 1.00 90.31 90 LEU A CA 1
ATOM 701 C C . LEU A 1 90 ? 6.934 -0.323 5.271 1.00 90.31 90 LEU A C 1
ATOM 703 O O . LEU A 1 90 ? 6.755 -1.200 6.109 1.00 90.31 90 LEU A O 1
ATOM 707 N N . SER A 1 91 ? 7.058 0.960 5.598 1.00 89.94 91 SER A N 1
ATOM 708 C CA . SER A 1 91 ? 6.969 1.451 6.977 1.00 89.94 91 SER A CA 1
ATOM 709 C C . SER A 1 91 ? 5.522 1.477 7.486 1.00 89.94 91 SER A C 1
ATOM 711 O O . SER A 1 91 ? 5.276 1.286 8.679 1.00 89.94 91 SER A O 1
ATOM 713 N N . LEU A 1 92 ? 4.549 1.660 6.586 1.00 90.94 92 LEU A N 1
ATOM 714 C CA . LEU A 1 92 ? 3.121 1.644 6.904 1.00 90.94 92 LEU A CA 1
ATOM 715 C C . LEU A 1 92 ? 2.598 0.230 7.184 1.00 90.94 92 LEU A C 1
ATOM 717 O O . LEU A 1 92 ? 1.848 0.027 8.138 1.00 90.94 92 LEU A O 1
ATOM 721 N N . LEU A 1 93 ? 2.956 -0.751 6.353 1.00 90.56 93 LEU A N 1
ATOM 722 C CA . LEU A 1 93 ? 2.375 -2.100 6.399 1.00 90.56 93 LEU A CA 1
ATOM 723 C C . LEU A 1 93 ? 2.459 -2.775 7.794 1.00 90.56 93 LEU A C 1
ATOM 725 O O . LEU A 1 93 ? 1.437 -3.297 8.251 1.00 90.56 93 LEU A O 1
ATOM 729 N N . PRO A 1 94 ? 3.590 -2.724 8.532 1.00 88.75 94 PRO A N 1
ATOM 730 C CA . PRO A 1 94 ? 3.714 -3.310 9.869 1.00 88.75 94 PRO A CA 1
ATOM 731 C C . PRO A 1 94 ? 2.836 -2.658 10.943 1.00 88.75 94 PRO A C 1
ATOM 733 O O . PRO A 1 94 ? 2.592 -3.281 11.981 1.00 88.75 94 PRO A O 1
ATOM 736 N N . ARG A 1 95 ? 2.336 -1.429 10.725 1.00 90.12 95 ARG A N 1
ATOM 737 C CA . ARG A 1 95 ? 1.440 -0.741 11.674 1.00 90.12 95 ARG A CA 1
ATOM 738 C C . ARG A 1 95 ? 0.149 -1.525 11.901 1.00 90.12 95 ARG A C 1
ATOM 740 O O . ARG A 1 95 ? -0.412 -1.471 12.998 1.00 90.12 95 ARG A O 1
ATOM 747 N N . PHE A 1 96 ? -0.298 -2.268 10.889 1.00 90.06 96 PHE A N 1
ATOM 748 C CA . PHE A 1 96 ? -1.534 -3.039 10.913 1.00 90.06 96 PHE A CA 1
ATOM 749 C C . PHE A 1 96 ? -1.232 -4.537 10.897 1.00 90.06 96 PHE A C 1
ATOM 751 O O . PHE A 1 96 ? -1.196 -5.170 9.850 1.00 90.06 96 PHE A O 1
ATOM 758 N N . LYS A 1 97 ? -1.030 -5.137 12.076 1.00 88.00 97 LYS A N 1
ATOM 759 C CA . LYS A 1 97 ? -0.622 -6.552 12.197 1.00 88.00 97 LYS A CA 1
ATOM 760 C C . LYS A 1 97 ? -1.580 -7.538 11.515 1.00 88.00 97 LYS A C 1
ATOM 762 O O . LYS A 1 97 ? -1.140 -8.569 11.006 1.00 88.00 97 LYS A O 1
ATOM 767 N N . VAL A 1 98 ? -2.878 -7.238 11.542 1.00 91.19 98 VAL A N 1
ATOM 768 C CA . VAL A 1 98 ? -3.938 -8.057 10.949 1.00 91.19 98 VAL A CA 1
ATOM 769 C C . VAL A 1 98 ? -4.862 -7.146 10.157 1.00 91.19 98 VAL A C 1
ATOM 771 O O . VAL A 1 98 ? -5.404 -6.194 10.709 1.00 91.19 98 VAL A O 1
ATOM 774 N N . ILE A 1 99 ? -5.052 -7.457 8.880 1.00 93.38 99 ILE A N 1
ATOM 775 C CA . ILE A 1 99 ? -5.976 -6.770 7.977 1.00 93.38 99 ILE A CA 1
ATOM 776 C C . ILE A 1 99 ? -6.804 -7.834 7.263 1.00 93.38 99 ILE A C 1
ATOM 778 O O . ILE A 1 99 ? -6.293 -8.886 6.906 1.00 93.38 99 ILE A O 1
ATOM 782 N N . GLN A 1 100 ? -8.095 -7.605 7.048 1.00 95.00 100 GLN A N 1
ATOM 783 C CA . GLN A 1 100 ? -8.915 -8.586 6.339 1.00 95.00 100 GLN A CA 1
ATOM 784 C C . GLN A 1 100 ? -8.606 -8.585 4.836 1.00 95.00 100 GLN A C 1
ATOM 786 O O . GLN A 1 100 ? -8.328 -9.649 4.278 1.00 95.00 100 GLN A O 1
ATOM 791 N N . ASN A 1 101 ? -8.617 -7.403 4.215 1.00 95.19 101 ASN A N 1
ATOM 792 C CA . ASN A 1 101 ? -8.426 -7.207 2.779 1.00 95.19 101 ASN A CA 1
ATOM 793 C C . ASN A 1 101 ? -7.203 -6.329 2.511 1.00 95.19 101 ASN A C 1
ATOM 795 O O . ASN A 1 101 ? -7.163 -5.177 2.952 1.00 95.19 101 ASN A O 1
ATOM 799 N N . LEU A 1 102 ? -6.242 -6.839 1.745 1.00 94.75 102 LEU A N 1
ATOM 800 C CA . LEU A 1 102 ? -5.139 -6.032 1.229 1.00 94.75 102 LEU A CA 1
ATOM 801 C C . LEU A 1 102 ? -5.320 -5.809 -0.268 1.00 94.75 102 LEU A C 1
ATOM 803 O O . LEU A 1 102 ? -5.312 -6.765 -1.040 1.00 94.75 102 LEU A O 1
ATOM 807 N N . PHE A 1 103 ? -5.450 -4.545 -0.656 1.00 93.38 103 PHE A N 1
ATOM 808 C CA . PHE A 1 103 ? -5.368 -4.099 -2.041 1.00 93.38 103 PHE A CA 1
ATOM 809 C C . PHE A 1 103 ? -3.945 -3.627 -2.305 1.00 93.38 103 PHE A C 1
ATOM 811 O O . PHE A 1 103 ? -3.533 -2.571 -1.823 1.00 93.38 103 PHE A O 1
ATOM 818 N N . LEU A 1 104 ? -3.194 -4.424 -3.055 1.00 93.44 104 LEU A N 1
ATOM 819 C CA . LEU A 1 104 ? -1.819 -4.129 -3.418 1.00 93.44 104 LEU A CA 1
ATOM 820 C C . LEU A 1 104 ? -1.741 -3.926 -4.925 1.00 93.44 104 LEU A C 1
ATOM 822 O O . LEU A 1 104 ? -2.031 -4.843 -5.690 1.00 93.44 104 LEU A O 1
ATOM 826 N N . THR A 1 105 ? -1.352 -2.727 -5.352 1.00 92.00 105 THR A N 1
ATOM 827 C CA . THR A 1 105 ? -1.143 -2.439 -6.776 1.00 92.00 105 THR A CA 1
ATOM 828 C C . THR A 1 105 ? 0.340 -2.424 -7.103 1.00 92.00 105 THR A C 1
ATOM 830 O O . THR A 1 105 ? 1.095 -1.660 -6.509 1.00 92.00 105 THR A O 1
ATOM 833 N N . LEU A 1 106 ? 0.751 -3.250 -8.057 1.00 92.81 106 LEU A N 1
ATOM 834 C CA . LEU A 1 106 ? 2.094 -3.266 -8.617 1.00 92.81 106 LEU A CA 1
ATOM 835 C C . LEU A 1 106 ? 2.104 -2.437 -9.894 1.00 92.81 106 LEU A C 1
ATOM 837 O O . LEU A 1 106 ? 1.344 -2.705 -10.828 1.00 92.81 106 LEU A O 1
ATOM 841 N N . ILE A 1 107 ? 2.957 -1.422 -9.914 1.00 89.12 107 ILE A N 1
ATOM 842 C CA . ILE A 1 107 ? 3.032 -0.450 -10.994 1.00 89.12 107 ILE A CA 1
ATOM 843 C C . ILE A 1 107 ? 4.379 -0.581 -11.690 1.00 89.12 107 ILE A C 1
ATOM 845 O O . ILE A 1 107 ? 5.435 -0.448 -11.071 1.00 89.12 107 ILE A O 1
ATOM 849 N N . TYR A 1 108 ? 4.319 -0.811 -12.993 1.00 88.94 108 TYR A N 1
ATOM 850 C CA . TYR A 1 108 ? 5.451 -0.743 -13.897 1.00 88.94 108 TYR A CA 1
ATOM 851 C C . TYR A 1 108 ? 5.360 0.599 -14.607 1.00 88.94 108 TYR A C 1
ATOM 853 O O . TYR A 1 108 ? 4.350 0.876 -15.252 1.00 88.94 108 TYR A O 1
ATOM 861 N N . LEU A 1 109 ? 6.357 1.466 -14.451 1.00 84.00 109 LEU A N 1
ATOM 862 C CA . LEU A 1 109 ? 6.414 2.702 -15.233 1.00 84.00 109 LEU A CA 1
ATOM 863 C C . LEU A 1 109 ? 6.664 2.366 -16.715 1.00 84.00 109 LEU A C 1
ATOM 865 O O . LEU A 1 109 ? 6.993 1.229 -17.041 1.00 84.00 109 LEU A O 1
ATOM 869 N N . GLN A 1 110 ? 6.437 3.321 -17.613 1.00 79.31 110 GLN A N 1
ATOM 870 C CA . GLN A 1 110 ? 6.907 3.187 -18.996 1.00 79.31 110 GLN A CA 1
ATOM 871 C C . GLN A 1 110 ? 8.434 3.357 -19.016 1.00 79.31 110 GLN A C 1
ATOM 873 O O . GLN A 1 110 ? 8.979 4.011 -18.127 1.00 79.31 110 GLN A O 1
ATOM 878 N N . ASP A 1 111 ? 9.100 2.767 -20.008 1.00 76.69 111 ASP A N 1
ATOM 879 C CA . ASP A 1 111 ? 10.538 2.941 -20.259 1.00 76.69 111 ASP A CA 1
ATOM 880 C C . ASP A 1 111 ? 11.444 2.603 -19.059 1.00 76.69 111 ASP A C 1
ATOM 882 O O . ASP A 1 111 ? 12.351 3.348 -18.701 1.00 76.69 111 ASP A O 1
ATOM 886 N N . ILE A 1 112 ? 11.219 1.439 -18.438 1.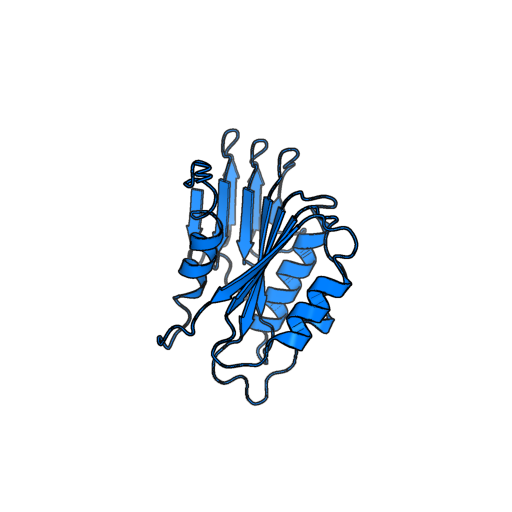00 74.69 112 ILE A N 1
ATOM 887 C CA . ILE A 1 112 ? 12.029 0.933 -17.306 1.00 74.69 112 ILE A CA 1
ATOM 888 C C . ILE A 1 112 ? 13.407 0.388 -17.716 1.00 74.69 112 ILE A C 1
ATOM 890 O O . ILE A 1 112 ? 14.071 -0.280 -16.917 1.00 74.69 112 ILE A O 1
ATOM 894 N N . ASP A 1 113 ? 13.839 0.618 -18.955 1.00 69.44 113 ASP A N 1
ATOM 895 C CA . ASP A 1 113 ? 15.167 0.214 -19.398 1.00 69.44 113 ASP A CA 1
ATOM 896 C C . ASP A 1 113 ? 16.199 0.933 -18.518 1.00 69.44 113 ASP A C 1
ATOM 898 O O . ASP A 1 113 ? 16.207 2.158 -18.440 1.00 69.44 113 ASP A O 1
ATOM 902 N N . SER A 1 114 ? 17.059 0.163 -17.839 1.00 79.12 114 SER A N 1
ATOM 903 C CA . SER A 1 114 ? 18.034 0.588 -16.809 1.00 79.12 114 SER A CA 1
ATOM 904 C C . SER A 1 114 ? 17.527 0.817 -15.376 1.00 79.12 114 SER A C 1
ATOM 906 O O . SER A 1 114 ? 18.336 1.148 -14.510 1.00 79.12 114 SER A O 1
ATOM 908 N N . TYR A 1 115 ? 16.248 0.573 -15.073 1.00 87.31 115 TYR A N 1
ATOM 909 C CA . TYR A 1 115 ? 15.750 0.688 -13.698 1.00 87.31 115 TYR A CA 1
ATOM 910 C C . TYR A 1 115 ? 16.097 -0.533 -12.845 1.00 87.31 115 TYR A C 1
ATOM 912 O O . TYR A 1 115 ? 16.114 -1.674 -13.316 1.00 87.31 115 TYR A O 1
ATOM 920 N N . GLU A 1 116 ? 16.316 -0.297 -11.555 1.00 90.50 116 GLU A N 1
ATOM 921 C CA . GLU A 1 116 ? 16.560 -1.353 -10.582 1.00 90.50 116 GLU A CA 1
ATOM 922 C C . GLU A 1 116 ? 15.240 -1.983 -10.134 1.00 90.50 116 GLU A C 1
ATOM 924 O O . GLU A 1 116 ? 14.199 -1.325 -10.075 1.00 90.50 116 GLU A O 1
ATOM 929 N N . TYR A 1 117 ? 15.275 -3.279 -9.830 1.00 92.25 117 TYR A N 1
ATOM 930 C CA . TYR A 1 117 ? 14.124 -4.005 -9.307 1.00 92.25 117 TYR A CA 1
ATOM 931 C C . TYR A 1 117 ? 13.981 -3.753 -7.802 1.00 92.25 117 TYR A C 1
ATOM 933 O O . TYR A 1 117 ? 14.888 -4.056 -7.036 1.00 92.25 117 TYR A O 1
ATOM 941 N N . LEU A 1 118 ? 12.829 -3.233 -7.373 1.00 93.12 118 LEU A N 1
ATOM 942 C CA . LEU A 1 118 ? 12.644 -2.691 -6.017 1.00 93.12 118 LEU A CA 1
ATOM 943 C C . LEU A 1 118 ? 11.858 -3.600 -5.069 1.00 93.12 118 LEU A C 1
ATOM 945 O O . LEU A 1 118 ? 11.715 -3.305 -3.885 1.00 93.12 118 LEU A O 1
ATOM 949 N N . MET A 1 119 ? 11.277 -4.690 -5.568 1.00 94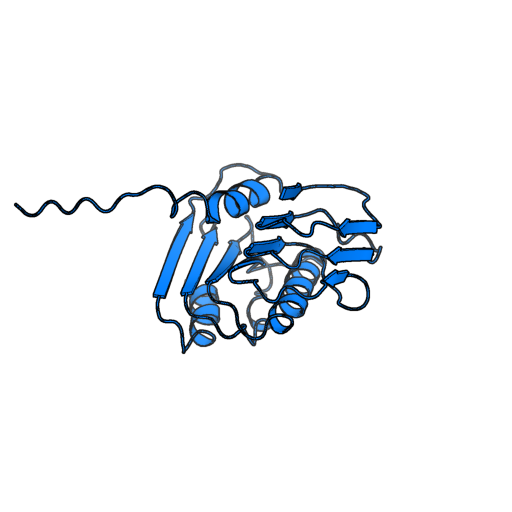.38 119 MET A N 1
ATOM 950 C CA . MET A 1 119 ? 10.368 -5.493 -4.744 1.00 94.38 119 MET A CA 1
ATOM 951 C C . MET A 1 119 ? 11.098 -6.331 -3.693 1.00 94.38 119 MET A C 1
ATOM 953 O O . MET A 1 119 ? 10.450 -6.781 -2.753 1.00 94.38 119 MET A O 1
ATOM 957 N N . GLU A 1 120 ? 12.411 -6.550 -3.819 1.00 92.06 120 GLU A N 1
ATOM 958 C CA . GLU A 1 120 ? 13.181 -7.385 -2.884 1.00 92.06 120 GLU A CA 1
ATOM 959 C C . GLU A 1 120 ? 13.132 -6.870 -1.441 1.00 92.06 120 GLU A C 1
ATOM 961 O O . GLU A 1 120 ? 13.055 -7.681 -0.514 1.00 92.06 120 GLU A O 1
ATOM 966 N N . ASP A 1 121 ? 13.042 -5.549 -1.266 1.00 90.56 121 ASP A N 1
ATOM 967 C CA . ASP A 1 121 ? 12.909 -4.887 0.036 1.00 90.56 121 ASP A CA 1
ATOM 968 C C . ASP A 1 121 ? 11.579 -5.208 0.734 1.00 90.56 121 ASP A C 1
ATOM 970 O O . ASP A 1 121 ? 11.474 -5.172 1.966 1.00 90.56 121 ASP A O 1
ATOM 974 N N . MET A 1 122 ? 10.548 -5.578 -0.035 1.00 92.19 122 MET A N 1
ATOM 975 C CA . MET A 1 122 ? 9.303 -6.095 0.518 1.00 92.19 122 MET A CA 1
ATOM 976 C C . MET A 1 122 ? 9.542 -7.504 1.054 1.00 92.19 122 MET A C 1
ATOM 978 O O . MET A 1 122 ? 9.402 -8.500 0.348 1.00 92.19 122 MET A O 1
ATOM 982 N N . THR A 1 123 ? 9.910 -7.582 2.326 1.00 91.19 123 THR A N 1
ATOM 983 C CA . THR A 1 123 ? 10.233 -8.847 2.999 1.00 91.19 123 THR A CA 1
ATOM 984 C C . THR A 1 123 ? 9.072 -9.405 3.814 1.00 91.19 123 THR A C 1
ATOM 986 O O . THR A 1 123 ? 9.059 -10.597 4.114 1.00 91.19 123 THR A O 1
ATOM 989 N N . MET A 1 124 ? 8.092 -8.565 4.164 1.00 87.06 124 MET A N 1
ATOM 990 C CA . MET A 1 124 ? 6.966 -8.924 5.022 1.00 87.06 124 MET A CA 1
ATOM 991 C C . MET A 1 124 ? 5.686 -8.194 4.605 1.00 87.06 124 MET A C 1
ATOM 993 O O . MET A 1 124 ? 5.710 -7.026 4.220 1.00 87.06 124 MET A O 1
ATOM 997 N N . LEU A 1 125 ? 4.550 -8.875 4.760 1.00 92.31 125 LEU A N 1
ATOM 998 C CA . LEU A 1 125 ? 3.205 -8.318 4.620 1.00 92.31 125 LEU A CA 1
ATOM 999 C C . LEU A 1 125 ? 2.405 -8.571 5.907 1.00 92.31 125 LEU A C 1
ATOM 1001 O O . LEU A 1 125 ? 2.708 -9.518 6.642 1.00 92.31 125 LEU A O 1
ATOM 1005 N N . PRO A 1 126 ? 1.384 -7.748 6.207 1.00 92.06 126 PRO A N 1
ATOM 1006 C CA . PRO A 1 126 ? 0.507 -8.000 7.341 1.00 92.06 126 PRO A CA 1
ATOM 1007 C C . PRO A 1 126 ? -0.229 -9.331 7.167 1.00 92.06 126 PRO A C 1
ATOM 1009 O O . PRO A 1 126 ? -0.408 -9.828 6.051 1.00 92.06 126 PRO A O 1
ATOM 1012 N N . ARG A 1 127 ? -0.706 -9.914 8.271 1.00 94.25 127 ARG A N 1
ATOM 1013 C CA . ARG A 1 127 ? -1.528 -11.121 8.175 1.00 94.25 127 ARG A CA 1
ATOM 1014 C C . ARG A 1 127 ? -2.856 -10.760 7.521 1.00 94.25 127 ARG A C 1
ATOM 1016 O O . ARG A 1 127 ? -3.616 -9.971 8.082 1.00 94.25 127 ARG A O 1
ATOM 1023 N N . ILE A 1 128 ? -3.130 -11.374 6.372 1.00 95.06 128 ILE A N 1
ATOM 1024 C CA . ILE A 1 128 ? -4.300 -11.072 5.545 1.00 95.06 128 ILE A CA 1
ATOM 1025 C C . ILE A 1 128 ? -5.156 -12.297 5.249 1.00 95.06 128 ILE A C 1
ATOM 1027 O O . ILE A 1 128 ? -4.656 -13.422 5.211 1.00 95.06 128 ILE A O 1
ATOM 1031 N N . MET A 1 129 ? -6.459 -12.078 5.046 1.00 95.50 129 MET A N 1
ATOM 1032 C CA . MET A 1 129 ? -7.382 -13.130 4.608 1.00 95.50 129 MET A CA 1
ATOM 1033 C C . MET A 1 129 ? -7.588 -13.099 3.098 1.00 95.50 129 MET A C 1
ATOM 1035 O O . MET A 1 129 ? -7.562 -14.157 2.471 1.00 95.50 129 MET A O 1
ATOM 1039 N N . PHE A 1 130 ? -7.770 -11.915 2.517 1.00 95.56 130 PHE A N 1
ATOM 1040 C CA . PHE A 1 130 ? -8.020 -11.735 1.091 1.00 95.56 130 PHE A CA 1
ATOM 1041 C C . PHE A 1 130 ? -6.975 -10.793 0.489 1.00 95.56 130 PHE A C 1
ATOM 1043 O O . PHE A 1 130 ? -6.770 -9.679 0.978 1.00 95.56 130 PHE A O 1
ATOM 1050 N N . LEU A 1 131 ? -6.303 -11.263 -0.562 1.00 96.00 131 LEU A N 1
ATOM 1051 C CA . LEU A 1 131 ? -5.361 -10.469 -1.344 1.00 96.00 131 LEU A CA 1
ATOM 1052 C C . LEU A 1 131 ? -6.022 -10.058 -2.658 1.00 96.00 131 LEU A C 1
ATOM 1054 O O . LEU A 1 131 ? -6.412 -10.914 -3.452 1.00 96.00 131 LEU A O 1
ATOM 1058 N N . HIS A 1 132 ? -6.094 -8.754 -2.891 1.00 94.25 132 HIS A N 1
ATOM 1059 C CA . HIS A 1 132 ? -6.433 -8.156 -4.174 1.00 94.25 132 HIS A CA 1
ATOM 1060 C C . HIS A 1 132 ? -5.140 -7.601 -4.772 1.00 94.25 132 HIS A C 1
ATOM 1062 O O . HIS A 1 132 ? -4.661 -6.541 -4.366 1.00 94.25 132 HIS A O 1
ATOM 1068 N N . LEU A 1 133 ? -4.541 -8.367 -5.680 1.00 94.38 133 LEU A N 1
ATOM 1069 C CA . LEU A 1 133 ? -3.307 -8.017 -6.365 1.00 94.38 133 LEU A CA 1
ATOM 1070 C C . LEU A 1 133 ? -3.647 -7.414 -7.727 1.00 94.38 133 LEU A C 1
ATOM 1072 O O . LEU A 1 133 ? -4.141 -8.105 -8.616 1.00 94.38 133 LEU A O 1
ATOM 1076 N N . ASN A 1 134 ? -3.361 -6.131 -7.890 1.00 92.12 134 ASN A N 1
ATOM 1077 C CA . ASN A 1 134 ? -3.580 -5.419 -9.140 1.00 92.12 134 ASN A CA 1
ATOM 1078 C C . ASN A 1 134 ? -2.238 -5.177 -9.818 1.00 92.12 134 ASN A C 1
ATOM 1080 O O . ASN A 1 134 ? -1.266 -4.826 -9.153 1.00 92.12 134 ASN A O 1
ATOM 1084 N N . VAL A 1 135 ? -2.177 -5.339 -11.135 1.00 90.81 135 VAL A N 1
ATOM 1085 C CA . VAL A 1 135 ? -0.948 -5.137 -11.904 1.00 90.81 135 VAL A CA 1
ATOM 1086 C C . VAL A 1 135 ? -1.213 -4.170 -13.046 1.00 90.81 135 VAL A C 1
ATOM 1088 O O . VAL A 1 135 ? -2.051 -4.424 -13.911 1.00 90.81 135 VAL A O 1
ATOM 1091 N N . ILE A 1 136 ? -0.460 -3.075 -13.061 1.00 89.88 136 ILE A N 1
ATOM 1092 C CA . ILE A 1 136 ? -0.381 -2.132 -14.174 1.00 89.88 136 ILE A CA 1
ATOM 1093 C C . ILE A 1 136 ? 0.965 -2.392 -14.840 1.00 89.88 136 ILE A C 1
ATOM 1095 O O . ILE A 1 136 ? 1.986 -1.840 -14.438 1.00 89.88 136 ILE A O 1
ATOM 1099 N N . ALA A 1 137 ? 0.965 -3.328 -15.788 1.00 88.12 137 ALA A N 1
ATOM 1100 C CA . ALA A 1 137 ? 2.189 -3.884 -16.358 1.00 88.12 137 ALA A CA 1
ATOM 1101 C C . ALA A 1 137 ? 2.830 -2.985 -17.422 1.00 88.12 137 ALA A C 1
ATOM 1103 O O . ALA A 1 137 ? 4.021 -3.113 -17.669 1.00 88.12 137 ALA A O 1
ATOM 1104 N N . ASN A 1 138 ? 2.047 -2.121 -18.080 1.00 85.62 138 ASN A N 1
ATOM 1105 C CA . ASN A 1 138 ? 2.514 -1.242 -19.161 1.00 85.62 138 ASN A CA 1
ATOM 1106 C C . ASN A 1 138 ? 3.383 -1.955 -20.221 1.00 85.62 138 ASN A C 1
ATOM 1108 O O . ASN A 1 138 ? 4.335 -1.393 -20.741 1.00 85.62 138 ASN A O 1
ATOM 1112 N N . GLY A 1 139 ? 3.042 -3.207 -20.551 1.00 84.19 139 GLY A N 1
ATOM 1113 C CA . GLY A 1 139 ? 3.766 -4.021 -21.538 1.00 84.19 139 GLY A CA 1
ATOM 1114 C C . GLY A 1 139 ? 4.895 -4.891 -20.970 1.00 84.19 139 GLY A C 1
ATOM 1115 O O . GLY A 1 139 ? 5.439 -5.717 -21.697 1.00 84.19 139 GLY A O 1
ATOM 1116 N N . HIS A 1 140 ? 5.211 -4.777 -19.679 1.00 88.19 140 HIS A N 1
ATOM 1117 C CA . HIS A 1 140 ? 6.288 -5.526 -19.031 1.00 88.19 140 HIS A CA 1
ATOM 1118 C C . HIS A 1 140 ? 5.830 -6.856 -18.411 1.00 88.19 140 HIS A C 1
ATOM 1120 O O . HIS A 1 140 ? 4.669 -7.055 -18.044 1.00 88.19 140 HIS A O 1
ATOM 1126 N N . ALA A 1 141 ? 6.771 -7.790 -18.255 1.00 91.38 141 ALA A N 1
ATOM 1127 C CA . ALA A 1 141 ? 6.521 -9.056 -17.576 1.00 91.38 141 ALA A CA 1
ATOM 1128 C C . ALA A 1 141 ? 6.388 -8.854 -16.057 1.00 91.38 141 ALA A C 1
ATOM 1130 O O . ALA A 1 141 ? 7.254 -8.254 -15.420 1.00 91.38 141 ALA A O 1
ATOM 1131 N N . PHE A 1 142 ? 5.329 -9.414 -15.460 1.00 93.12 142 PHE A N 1
ATOM 1132 C CA . PHE A 1 142 ? 5.008 -9.195 -14.043 1.00 93.12 142 PHE A CA 1
ATOM 1133 C C . PHE A 1 142 ? 5.164 -10.407 -13.119 1.00 93.12 142 PHE A C 1
ATOM 1135 O O . PHE A 1 142 ? 4.906 -10.322 -11.916 1.00 93.12 142 PHE A O 1
ATOM 1142 N N . GLY A 1 143 ? 5.596 -11.546 -13.666 1.00 94.19 143 GLY A N 1
ATOM 1143 C CA . GLY A 1 143 ? 5.662 -12.807 -12.928 1.00 94.19 143 GLY A CA 1
ATOM 1144 C C . GLY A 1 143 ? 6.542 -12.732 -11.679 1.00 94.19 143 GLY A C 1
ATOM 1145 O O . GLY A 1 143 ? 6.121 -13.183 -10.619 1.00 94.19 143 GLY A O 1
ATOM 1146 N N . ALA A 1 144 ? 7.721 -12.109 -11.781 1.00 94.81 144 ALA A N 1
ATOM 1147 C CA . ALA A 1 144 ? 8.669 -12.004 -10.671 1.00 94.81 144 ALA A CA 1
ATOM 1148 C C . ALA A 1 144 ? 8.085 -11.244 -9.466 1.00 94.81 144 ALA A C 1
ATOM 1150 O O . ALA A 1 144 ? 8.083 -11.769 -8.354 1.00 94.81 144 ALA A O 1
ATOM 1151 N N . SER A 1 145 ? 7.514 -10.056 -9.690 1.00 95.56 145 SER A N 1
ATOM 1152 C CA . SER A 1 145 ? 6.944 -9.221 -8.622 1.00 95.56 145 SER A CA 1
ATOM 1153 C C . SER A 1 145 ? 5.684 -9.830 -8.012 1.00 95.56 145 SER A C 1
ATOM 1155 O O . SER A 1 145 ? 5.507 -9.817 -6.795 1.00 95.56 145 SER A O 1
ATOM 1157 N N . SER A 1 146 ? 4.831 -10.440 -8.837 1.00 95.06 146 SER A N 1
ATOM 1158 C CA . SER A 1 146 ? 3.611 -11.087 -8.354 1.00 95.06 146 SER A CA 1
ATOM 1159 C C . SER A 1 146 ? 3.930 -12.342 -7.551 1.00 95.06 146 SER A C 1
ATOM 1161 O O . SER A 1 146 ? 3.382 -12.529 -6.467 1.00 95.06 146 SER A O 1
ATOM 1163 N N . PHE A 1 147 ? 4.860 -13.178 -8.025 1.00 95.69 147 PHE A N 1
ATOM 1164 C CA . PHE A 1 147 ? 5.325 -14.338 -7.267 1.00 95.69 147 PHE A CA 1
ATOM 1165 C C . PHE A 1 147 ? 5.985 -13.916 -5.953 1.00 95.69 147 PHE A C 1
ATOM 1167 O O . PHE A 1 147 ? 5.740 -14.531 -4.915 1.00 95.69 147 PHE A O 1
ATOM 1174 N N . HIS A 1 148 ? 6.763 -12.831 -5.979 1.00 96.25 148 HIS A N 1
ATOM 1175 C CA . HIS A 1 148 ? 7.362 -12.256 -4.782 1.00 96.25 148 HIS A CA 1
ATOM 1176 C C . HIS A 1 148 ? 6.308 -11.889 -3.735 1.00 96.25 148 HIS A C 1
ATOM 1178 O O . HIS A 1 148 ? 6.429 -12.317 -2.595 1.00 96.25 148 HIS A O 1
ATOM 1184 N N . VAL A 1 149 ? 5.234 -11.189 -4.111 1.00 95.31 149 VAL A N 1
ATOM 1185 C CA . VAL A 1 149 ? 4.113 -10.894 -3.198 1.00 95.31 149 VAL A CA 1
ATOM 1186 C C . VAL A 1 149 ? 3.461 -12.180 -2.686 1.00 95.31 149 VAL A C 1
ATOM 1188 O O . VAL A 1 149 ? 3.283 -12.359 -1.481 1.00 95.31 149 VAL A O 1
ATOM 1191 N N . LEU A 1 150 ? 3.131 -13.105 -3.590 1.00 94.25 150 LEU A N 1
ATOM 1192 C CA . LEU A 1 150 ? 2.415 -14.334 -3.247 1.00 94.25 150 LEU A CA 1
ATOM 1193 C C . LEU A 1 150 ? 3.198 -15.223 -2.274 1.00 94.25 150 LEU A C 1
ATOM 1195 O O . LEU A 1 150 ? 2.588 -15.827 -1.392 1.00 94.25 150 LEU A O 1
ATOM 1199 N N . ARG A 1 151 ? 4.536 -15.255 -2.362 1.00 94.38 151 ARG A N 1
ATOM 1200 C CA . ARG A 1 151 ? 5.382 -16.035 -1.441 1.00 94.38 151 ARG A CA 1
ATOM 1201 C C . ARG A 1 151 ? 5.253 -15.575 0.017 1.00 94.38 151 ARG A C 1
ATOM 1203 O O . ARG A 1 151 ? 5.460 -16.374 0.923 1.00 94.38 151 ARG A O 1
ATOM 1210 N N . MET A 1 152 ? 4.907 -14.306 0.246 1.00 92.69 152 MET A N 1
ATOM 1211 C CA . MET A 1 152 ? 4.689 -13.739 1.583 1.00 92.69 152 MET A CA 1
ATOM 1212 C C . MET A 1 152 ? 3.254 -13.951 2.085 1.00 92.69 152 MET A C 1
ATOM 1214 O O . MET A 1 152 ? 2.987 -13.846 3.280 1.00 92.69 152 MET A O 1
ATOM 1218 N N . CYS A 1 153 ? 2.320 -14.278 1.193 1.00 90.56 153 CYS A N 1
ATOM 1219 C CA . CYS A 1 153 ? 0.895 -14.410 1.481 1.00 90.56 153 CYS A CA 1
ATOM 1220 C C . CYS A 1 153 ? 0.459 -15.876 1.633 1.00 90.56 153 CYS A C 1
ATOM 1222 O O . CYS A 1 153 ? -0.531 -16.302 1.044 1.00 90.56 153 CYS A O 1
ATOM 1224 N N . THR A 1 154 ? 1.161 -16.664 2.448 1.00 86.06 154 THR A N 1
ATOM 1225 C CA . THR A 1 154 ? 0.931 -18.122 2.561 1.00 86.06 154 THR A CA 1
ATOM 1226 C C . THR A 1 154 ? -0.385 -18.519 3.246 1.00 86.06 154 THR A C 1
ATOM 1228 O O . THR A 1 154 ? -0.818 -19.661 3.122 1.00 86.06 154 THR A O 1
ATOM 1231 N N . GLY A 1 155 ? -1.036 -17.597 3.964 1.00 88.44 155 GLY A N 1
ATOM 1232 C CA . GLY A 1 155 ? -2.262 -17.852 4.734 1.00 88.44 155 GLY A CA 1
ATOM 1233 C C . GLY A 1 155 ? -3.558 -17.302 4.129 1.00 88.44 155 GLY A C 1
ATOM 1234 O O . GLY A 1 155 ? -4.579 -17.295 4.823 1.00 88.44 155 GLY A O 1
ATOM 1235 N N . ILE A 1 156 ? -3.531 -16.795 2.891 1.00 94.38 156 ILE A N 1
ATOM 1236 C CA . ILE A 1 156 ? -4.720 -16.193 2.270 1.00 94.38 156 ILE A CA 1
ATOM 1237 C C . ILE A 1 156 ? -5.774 -17.246 1.925 1.00 94.38 156 ILE A C 1
ATOM 1239 O O . ILE A 1 156 ? -5.473 -18.372 1.544 1.00 94.38 156 ILE A O 1
ATOM 1243 N N . ARG A 1 157 ? -7.040 -16.849 2.030 1.00 95.56 157 ARG A N 1
ATOM 1244 C CA . ARG A 1 157 ? -8.212 -17.657 1.670 1.00 95.56 157 ARG A CA 1
ATOM 1245 C C . ARG A 1 157 ? -8.714 -17.371 0.258 1.00 95.56 157 ARG A C 1
ATOM 1247 O O . ARG A 1 157 ? -9.387 -18.210 -0.329 1.00 95.56 157 ARG A O 1
ATOM 1254 N N . ARG A 1 158 ? -8.435 -16.175 -0.264 1.00 95.00 158 ARG A N 1
ATOM 1255 C CA . ARG A 1 158 ? -8.836 -15.741 -1.606 1.00 95.00 158 ARG A CA 1
ATOM 1256 C C . ARG A 1 158 ? -7.754 -14.847 -2.194 1.00 95.00 158 ARG A C 1
ATOM 1258 O O . ARG A 1 158 ? -7.259 -13.948 -1.514 1.00 95.00 158 ARG A O 1
ATOM 1265 N N . LEU A 1 159 ? -7.443 -15.099 -3.459 1.00 95.62 159 LEU A N 1
ATOM 1266 C CA . LEU A 1 159 ? -6.654 -14.229 -4.316 1.00 95.62 159 LEU A CA 1
ATOM 1267 C C . LEU A 1 159 ? -7.569 -13.694 -5.416 1.00 95.62 159 LEU A C 1
ATOM 1269 O O . LEU A 1 159 ? -8.242 -14.467 -6.096 1.00 95.62 159 LEU A O 1
ATOM 1273 N N . MET A 1 160 ? -7.569 -12.381 -5.598 1.00 94.38 160 MET A N 1
ATOM 1274 C CA . MET A 1 160 ? -8.065 -11.719 -6.795 1.00 94.38 160 MET A CA 1
ATOM 1275 C C . MET A 1 160 ? -6.863 -11.106 -7.507 1.00 94.38 160 MET A C 1
ATOM 1277 O O . MET A 1 160 ? -6.169 -10.284 -6.918 1.00 94.38 160 MET A O 1
ATOM 1281 N N . LEU A 1 161 ? -6.614 -11.521 -8.748 1.00 93.88 161 LEU A N 1
ATOM 1282 C CA . LEU A 1 161 ? -5.583 -10.941 -9.604 1.00 93.88 161 LEU A CA 1
ATOM 1283 C C . LEU A 1 161 ? -6.266 -10.133 -10.704 1.00 93.88 161 LEU A C 1
ATOM 1285 O O . LEU A 1 161 ? -7.023 -10.699 -11.493 1.00 93.88 161 LEU A O 1
ATOM 1289 N N . LEU A 1 162 ? -5.996 -8.831 -10.758 1.00 89.75 162 LEU A N 1
ATOM 1290 C CA . LEU A 1 162 ? -6.521 -7.943 -11.790 1.00 89.75 162 LEU A CA 1
ATOM 1291 C C . LEU A 1 162 ? -5.374 -7.365 -12.614 1.00 89.75 162 LEU A C 1
ATOM 1293 O O . LEU A 1 162 ? -4.443 -6.770 -12.076 1.00 89.75 162 LEU A O 1
ATOM 1297 N N . LEU A 1 163 ? -5.454 -7.534 -13.931 1.00 87.88 163 LEU A N 1
ATOM 1298 C CA . LEU A 1 163 ? -4.482 -6.993 -14.874 1.00 87.88 163 LEU A CA 1
ATOM 1299 C C . LEU A 1 163 ? -5.105 -5.786 -15.571 1.00 87.88 163 LEU A C 1
ATOM 1301 O O . LEU A 1 163 ? -6.172 -5.895 -16.177 1.00 87.88 163 LEU A O 1
ATOM 1305 N N . HIS A 1 164 ? -4.449 -4.636 -15.473 1.00 81.81 164 HIS A N 1
ATOM 1306 C CA . HIS A 1 164 ? -4.896 -3.407 -16.112 1.00 81.81 164 HIS A CA 1
ATOM 1307 C C . HIS A 1 164 ? -4.194 -3.209 -17.455 1.00 81.81 164 HIS A C 1
ATOM 1309 O O . HIS A 1 164 ? -2.986 -3.425 -17.576 1.00 81.81 164 HIS A O 1
ATOM 1315 N N . ALA A 1 165 ? -4.964 -2.781 -18.459 1.00 71.62 165 ALA A N 1
ATOM 1316 C CA . ALA A 1 165 ? -4.424 -2.398 -19.757 1.00 71.62 165 ALA A CA 1
ATOM 1317 C C . ALA A 1 165 ? -3.481 -1.182 -19.622 1.00 71.62 165 ALA A C 1
ATOM 1319 O O . ALA A 1 165 ? -3.701 -0.350 -18.730 1.00 71.62 165 ALA A O 1
ATOM 1320 N N . PRO A 1 166 ? -2.464 -1.058 -20.497 1.00 62.16 166 PRO A N 1
ATOM 1321 C CA . PRO A 1 166 ? -1.632 0.139 -20.568 1.00 62.16 166 PRO A CA 1
ATOM 1322 C C . PRO A 1 166 ? -2.512 1.365 -20.819 1.00 62.16 166 PRO A C 1
ATOM 1324 O O . PRO A 1 166 ? -3.439 1.308 -21.626 1.00 62.16 166 PRO A O 1
ATOM 1327 N N . THR A 1 167 ? -2.249 2.472 -20.130 1.00 57.38 167 THR A N 1
ATOM 1328 C CA . THR A 1 167 ? -2.887 3.753 -20.461 1.00 57.38 167 THR A CA 1
ATOM 1329 C C . THR A 1 167 ? -1.946 4.547 -21.359 1.00 57.38 167 THR A C 1
ATOM 1331 O O . THR A 1 167 ? -0.845 4.861 -20.918 1.00 57.38 167 THR A O 1
ATOM 1334 N N . ASP A 1 168 ? -2.389 4.905 -22.568 1.00 50.53 168 ASP A N 1
ATOM 1335 C CA . ASP A 1 168 ? -1.645 5.658 -23.603 1.00 50.53 168 ASP A CA 1
ATOM 1336 C C . ASP A 1 168 ? -1.208 7.090 -23.202 1.00 50.53 168 ASP A C 1
ATOM 1338 O O . ASP A 1 168 ? -0.823 7.887 -24.052 1.00 50.53 168 ASP A O 1
ATOM 1342 N N . SER A 1 169 ? -1.285 7.478 -21.927 1.00 47.00 169 SER A N 1
ATOM 1343 C CA . SER A 1 169 ? -0.963 8.839 -21.496 1.00 47.00 169 SER A CA 1
ATOM 1344 C C . SER A 1 169 ? 0.418 8.920 -20.852 1.00 47.00 169 SER A C 1
ATOM 1346 O O . SER A 1 169 ? 0.598 8.474 -19.714 1.00 47.00 169 SER A O 1
ATOM 1348 N N . GLU A 1 170 ? 1.343 9.579 -21.548 1.00 44.12 170 GLU A N 1
ATOM 1349 C CA . GLU A 1 170 ? 2.506 10.227 -20.945 1.00 44.12 170 GLU A CA 1
ATOM 1350 C C . GLU A 1 170 ? 2.053 11.110 -19.760 1.00 44.12 170 GLU A C 1
ATOM 1352 O O . GLU A 1 170 ? 1.009 11.764 -19.809 1.00 44.12 170 GLU A O 1
ATOM 1357 N N . VAL A 1 171 ? 2.880 11.173 -18.712 1.00 38.69 171 VAL A N 1
ATOM 1358 C CA . VAL A 1 171 ? 2.769 12.057 -17.533 1.00 38.69 171 VAL A CA 1
ATOM 1359 C C . VAL A 1 171 ? 1.824 11.576 -16.417 1.00 38.69 171 VAL A C 1
ATOM 1361 O O . VAL A 1 171 ? 0.628 11.836 -16.449 1.00 38.69 171 VAL A O 1
ATOM 1364 N N . GLN A 1 172 ? 2.412 10.946 -15.379 1.00 47.03 172 GLN A N 1
ATOM 1365 C CA . GLN A 1 172 ? 2.221 11.064 -13.902 1.00 47.03 172 GLN A CA 1
ATOM 1366 C C . GLN A 1 172 ? 0.818 11.279 -13.261 1.00 47.03 172 GLN A C 1
ATOM 1368 O O . GLN A 1 172 ? 0.690 11.357 -12.038 1.00 47.03 172 GLN A O 1
ATOM 1373 N N . ILE A 1 173 ? -0.267 11.373 -14.024 1.00 40.31 173 ILE A N 1
ATOM 1374 C CA . ILE A 1 173 ? -1.554 11.947 -13.609 1.00 40.31 173 ILE A CA 1
ATOM 1375 C C . ILE A 1 173 ? -2.636 10.856 -13.492 1.00 40.31 173 ILE A C 1
ATOM 1377 O O . ILE A 1 173 ? -3.632 11.093 -12.799 1.00 40.31 173 ILE A O 1
ATOM 1381 N N . SER A 1 174 ? -2.437 9.657 -14.062 1.00 42.47 174 SER A N 1
ATOM 1382 C CA . SER A 1 174 ? -3.444 8.578 -14.099 1.00 42.47 174 SER A CA 1
ATOM 1383 C C . SER A 1 174 ? -3.392 7.575 -12.932 1.00 42.47 174 SER A C 1
ATOM 1385 O O . SER A 1 174 ? -4.411 6.938 -12.658 1.00 42.47 174 SER A O 1
ATOM 1387 N N . PHE A 1 175 ? -2.294 7.492 -12.162 1.00 44.84 175 PHE A N 1
ATOM 1388 C CA . PHE A 1 175 ? -2.182 6.548 -11.030 1.00 44.84 175 PHE A CA 1
ATOM 1389 C C . PHE A 1 175 ? -3.307 6.725 -9.994 1.00 44.84 175 PHE A C 1
ATOM 1391 O O . PHE A 1 175 ? -3.824 5.758 -9.437 1.00 44.84 175 PHE A O 1
ATOM 1398 N N . SER A 1 176 ? -3.791 7.960 -9.818 1.00 43.50 176 SER A N 1
ATOM 1399 C CA . SER A 1 176 ? -4.911 8.278 -8.926 1.00 43.50 176 SER A CA 1
ATOM 1400 C C . SER A 1 176 ? -6.279 7.748 -9.388 1.00 43.50 176 SER A C 1
ATOM 1402 O O . SER A 1 176 ? -7.183 7.647 -8.558 1.00 43.50 176 SER A O 1
ATOM 1404 N N . TYR A 1 177 ? -6.467 7.441 -10.679 1.00 43.78 177 TYR A N 1
ATOM 1405 C CA . TYR A 1 177 ? -7.731 6.910 -11.215 1.00 43.78 177 TYR A CA 1
ATOM 1406 C C . TYR A 1 177 ? -7.838 5.391 -11.041 1.00 43.78 177 TYR A C 1
ATOM 1408 O O . TYR A 1 177 ? -8.901 4.889 -10.680 1.00 43.78 177 TYR A O 1
ATOM 1416 N N . GLN A 1 178 ? -6.742 4.651 -11.224 1.00 47.66 178 GLN A N 1
ATOM 1417 C CA . GLN A 1 178 ? -6.755 3.193 -11.059 1.00 47.66 178 GLN A CA 1
ATOM 1418 C C . GLN A 1 178 ? -6.838 2.790 -9.583 1.00 47.66 178 GLN A C 1
ATOM 1420 O O . GLN A 1 178 ? -7.605 1.890 -9.249 1.00 47.66 178 GLN A O 1
ATOM 1425 N N . ILE A 1 179 ? -6.189 3.541 -8.684 1.00 47.50 179 ILE A N 1
ATOM 1426 C CA . ILE A 1 179 ? -6.328 3.349 -7.231 1.00 47.50 179 ILE A CA 1
ATOM 1427 C C . ILE A 1 179 ? -7.775 3.602 -6.751 1.00 47.50 179 ILE A C 1
ATOM 1429 O O . ILE A 1 179 ? -8.252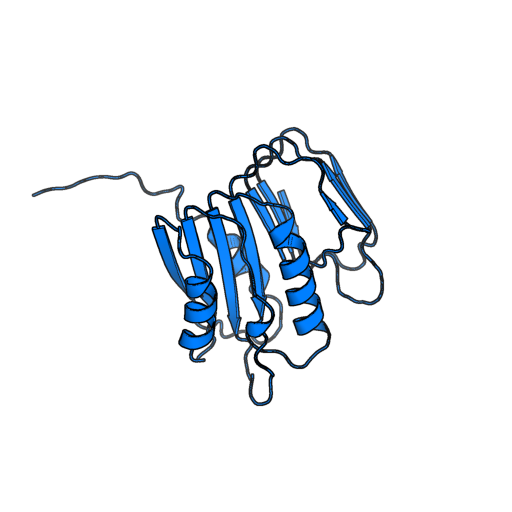 2.940 -5.826 1.00 47.50 179 ILE A O 1
ATOM 1433 N N . LEU A 1 180 ? -8.500 4.520 -7.406 1.00 44.84 180 LE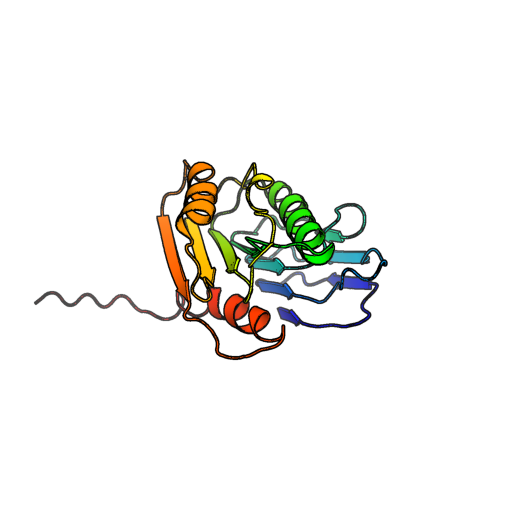U A N 1
ATOM 1434 C CA . LEU A 1 180 ? -9.900 4.846 -7.104 1.00 44.84 180 LEU A CA 1
ATOM 1435 C C . LEU A 1 180 ? -10.875 3.738 -7.542 1.00 44.84 180 LEU A C 1
ATOM 1437 O O . LEU A 1 180 ? -11.821 3.429 -6.818 1.00 44.84 180 LEU A O 1
ATOM 1441 N N . ASN A 1 181 ? -10.619 3.097 -8.686 1.00 44.69 181 ASN A N 1
ATOM 1442 C CA . ASN A 1 181 ? -11.469 2.027 -9.221 1.00 44.69 181 ASN A CA 1
ATOM 1443 C C . ASN A 1 181 ? -11.362 0.700 -8.448 1.00 44.69 181 ASN A C 1
ATOM 1445 O O . ASN A 1 181 ? -12.202 -0.175 -8.639 1.00 44.69 181 ASN A O 1
ATOM 1449 N N . MET A 1 182 ? -10.393 0.557 -7.536 1.00 48.03 182 MET A N 1
ATOM 1450 C CA . MET A 1 182 ? -10.139 -0.686 -6.793 1.00 48.03 182 MET A CA 1
ATOM 1451 C C . MET A 1 182 ? -11.275 -1.147 -5.856 1.00 48.03 182 MET A C 1
ATOM 1453 O O . MET A 1 182 ? -11.182 -2.242 -5.319 1.00 48.03 182 MET A O 1
ATOM 1457 N N . VAL A 1 183 ? -12.331 -0.353 -5.625 1.00 41.25 183 VAL A N 1
ATOM 1458 C CA . VAL A 1 183 ? -13.430 -0.716 -4.690 1.00 41.25 183 VAL A CA 1
ATOM 1459 C C . VAL A 1 183 ? -14.831 -0.593 -5.274 1.00 41.25 183 VAL A C 1
ATOM 1461 O O . VAL A 1 183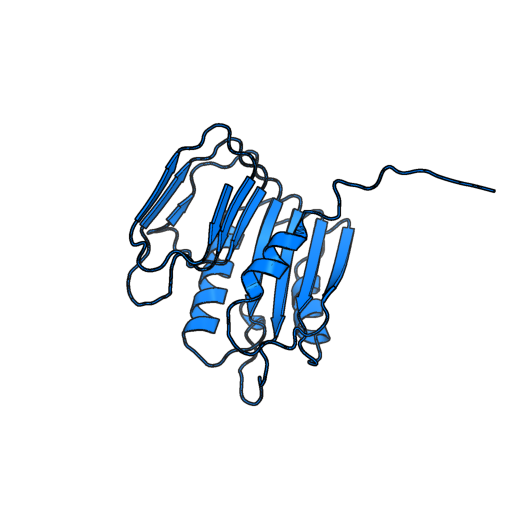 ? -15.778 -1.133 -4.709 1.00 41.25 183 VAL A O 1
ATOM 1464 N N . VAL A 1 184 ? -14.997 0.062 -6.423 1.00 40.31 184 VAL A N 1
ATOM 1465 C CA . VAL A 1 184 ? -16.343 0.294 -6.974 1.00 40.31 184 VAL A CA 1
ATOM 1466 C C . VAL A 1 184 ? -16.948 -0.987 -7.582 1.00 40.31 184 VAL A C 1
ATOM 1468 O O . VAL A 1 184 ? -18.162 -1.066 -7.748 1.00 40.31 184 VAL A O 1
ATOM 1471 N N . THR A 1 185 ? -16.158 -2.034 -7.851 1.00 39.03 185 THR A N 1
ATOM 1472 C CA . THR A 1 185 ? -16.639 -3.215 -8.594 1.00 39.03 185 THR A CA 1
ATOM 1473 C C . THR A 1 185 ? -17.176 -4.389 -7.764 1.00 39.03 185 THR A C 1
ATOM 1475 O O . THR A 1 185 ? -17.803 -5.257 -8.360 1.00 39.03 185 THR A O 1
ATOM 1478 N N . GLU A 1 186 ? -17.037 -4.442 -6.430 1.00 38.38 186 GLU A N 1
ATOM 1479 C CA . GLU A 1 186 ? -17.629 -5.549 -5.631 1.00 38.38 186 GLU A CA 1
ATOM 1480 C C . GLU A 1 186 ? -18.916 -5.178 -4.863 1.00 38.38 186 GLU A C 1
ATOM 1482 O O . GLU A 1 186 ? -19.567 -6.065 -4.316 1.00 38.38 186 GLU A O 1
ATOM 1487 N N . SER A 1 187 ? -19.364 -3.915 -4.862 1.00 31.80 187 SER A N 1
ATOM 1488 C CA . SER A 1 187 ? -20.619 -3.518 -4.188 1.00 31.80 187 SER A CA 1
ATOM 1489 C C . SER A 1 187 ? -21.871 -3.533 -5.080 1.00 31.80 187 SER A C 1
ATOM 1491 O O . SER A 1 187 ? -22.947 -3.164 -4.611 1.00 31.80 187 SER A O 1
ATOM 1493 N N . SER A 1 188 ? -21.777 -3.967 -6.345 1.00 30.97 188 SER A N 1
ATOM 1494 C CA . SER A 1 188 ? -22.885 -3.859 -7.312 1.00 30.97 188 SER A CA 1
ATOM 1495 C C . SER A 1 188 ? -23.138 -5.089 -8.196 1.00 30.97 188 SER A C 1
ATOM 1497 O O . SER A 1 188 ? -23.565 -4.943 -9.337 1.00 30.97 188 SER A O 1
ATOM 1499 N N . MET A 1 189 ? -22.978 -6.313 -7.679 1.00 26.73 189 MET A N 1
ATOM 1500 C CA . MET A 1 189 ? -23.598 -7.484 -8.324 1.00 26.73 189 MET A CA 1
ATOM 1501 C C . MET A 1 189 ? -24.478 -8.276 -7.348 1.00 26.73 189 MET A C 1
ATOM 1503 O O . MET A 1 189 ? -23.950 -8.931 -6.448 1.00 26.73 189 MET A O 1
ATOM 1507 N N . PRO A 1 190 ? -25.818 -8.258 -7.508 1.00 28.12 190 PRO A N 1
ATOM 1508 C CA . PRO A 1 190 ? -26.666 -9.250 -6.874 1.00 28.12 190 PRO A CA 1
ATOM 1509 C C . PRO A 1 190 ? -26.444 -10.600 -7.564 1.00 28.12 190 PRO A C 1
ATOM 1511 O O . PRO A 1 190 ? -26.591 -10.731 -8.779 1.00 28.12 190 PRO A O 1
ATOM 1514 N N . LEU A 1 191 ? -26.092 -11.606 -6.763 1.00 31.05 191 LEU A N 1
ATOM 1515 C CA . LEU A 1 191 ? -26.139 -13.019 -7.125 1.00 31.05 191 LEU A CA 1
ATOM 1516 C C . LEU A 1 191 ? -27.549 -13.370 -7.621 1.00 31.05 191 LEU A C 1
ATOM 1518 O O . LEU A 1 191 ? -28.437 -13.647 -6.818 1.00 31.05 191 LEU A O 1
ATOM 1522 N N . HIS A 1 192 ? -27.746 -13.410 -8.935 1.00 29.91 192 HIS A N 1
ATOM 1523 C CA . HIS A 1 192 ? -28.805 -14.214 -9.526 1.00 29.91 192 HIS A CA 1
ATOM 1524 C C . HIS A 1 192 ? -28.179 -15.449 -10.160 1.00 29.91 192 HIS A C 1
ATOM 1526 O O . HIS A 1 192 ? -27.631 -15.423 -11.258 1.00 29.91 192 HIS A O 1
ATOM 1532 N N . PHE A 1 193 ? -28.274 -16.542 -9.405 1.00 33.62 193 PHE A N 1
ATOM 1533 C CA . PHE A 1 193 ? -28.291 -17.890 -9.941 1.00 33.62 193 PHE A CA 1
ATOM 1534 C C . PHE A 1 193 ? -29.335 -17.966 -11.057 1.00 33.62 193 PHE A C 1
ATOM 1536 O O . PHE A 1 193 ? -30.505 -17.676 -10.815 1.00 33.62 193 PHE A O 1
ATOM 1543 N N . LEU A 1 194 ? -28.934 -18.431 -12.234 1.00 28.03 194 LEU A N 1
ATOM 1544 C CA . LEU A 1 194 ? -29.840 -19.133 -13.131 1.00 28.03 194 LEU A CA 1
ATOM 1545 C C . LEU A 1 194 ? -29.171 -20.445 -13.519 1.00 28.03 194 LEU A C 1
ATOM 1547 O O . LEU A 1 194 ? -28.290 -20.502 -14.371 1.00 28.03 194 LEU A O 1
ATOM 1551 N N . ALA A 1 195 ? -29.587 -21.491 -12.810 1.00 27.91 195 ALA A N 1
ATOM 1552 C CA . ALA A 1 195 ? -29.642 -22.821 -13.373 1.00 27.91 195 ALA A CA 1
ATOM 1553 C C . ALA A 1 195 ? -30.786 -22.833 -14.392 1.00 27.91 195 ALA A C 1
ATOM 1555 O O . ALA A 1 195 ? -31.910 -22.484 -14.033 1.00 27.91 195 ALA A O 1
ATOM 1556 N N . HIS A 1 196 ? -30.479 -23.212 -15.629 1.00 38.31 196 HIS A N 1
ATOM 1557 C CA . HIS A 1 196 ? -31.273 -24.114 -16.459 1.00 38.31 196 HIS A CA 1
ATOM 1558 C C . HIS A 1 196 ? -30.389 -24.656 -17.579 1.00 38.31 196 HIS A C 1
ATOM 1560 O O . HIS A 1 196 ? -29.674 -23.842 -18.203 1.00 38.31 196 HIS A O 1
#

Sequence (196 aa):
MELKKLRGVLQLTVVAPVLKEFGVLNCFFCDQNQPVANISAPQLKMLRWGDAYDPSSVQLGEMEHLQTLGTYFLVYGQDGFSFTHNCACLSLLPRFKVIQNLFLTLIYLQDIDSYEYLMEDMTMLPRIMFLHLNVIANGHAFGASSFHVLRMCTGIRRLMLLLHAPTDSEVQISFSYQILNMVVTESSMPLHFLAH

Secondary structure (DSSP, 8-state):
-EEE--TT--EEEEE-TT--EEEEES-S--SS---EEEEE-TT--EEEEES---TTTEEE---TT--EEEEEEESEE-SHHHHHHHHHHHHHGGG-SEEEEEEEEEEPPS--TTPEE-GGG-----EEEEEEEEEE-TTS--HHHHHHHHHH-TT-SEEEEEEEPPP---SS-SHHHHHHHTTTTSSS--------